Protein AF-A0AA37TMT5-F1 (afdb_monomer)

Secondary structure (DSSP, 8-state):
-------------HHHHHHHHHHHHHHHHHHHHHTTS-----SHHHHHHHHHHHHHHHHTPPPP--------------SSSSHHHHHHHHHHHHHHHHHHHHHTEEEE-TTEEEEEEETTEEEEEE-SEEEE--TTTEEEEEEE-SPEEEEPPPEEEE-TTS-EEEEEEEEEEEES-HHHHHHH-S-HHHHHHHHHHHHHHHHHHTS-HHHHHH-HHHHHHHHHHHHHHHHHHHTEEEEEEEEEEEE--HHHHHHHHHHHHHHHHHHHHHHHHHHHHHHHHHHHHHHHHHHHSTTHHHHHHHHHHHHHHHH-------PPPHHHHHHHHHHTT-------

Structure (mmCIF, N/CA/C/O backbone):
data_AF-A0AA37TMT5-F1
#
_entry.id   AF-A0AA37TMT5-F1
#
loop_
_atom_site.group_PDB
_atom_site.id
_atom_site.type_symbol
_atom_site.label_atom_id
_atom_site.label_alt_id
_atom_site.label_comp_id
_atom_site.label_asym_id
_atom_site.label_entity_id
_atom_site.label_seq_id
_atom_site.pdbx_PDB_ins_code
_atom_site.Cartn_x
_atom_site.Cartn_y
_atom_site.Cartn_z
_atom_site.occupancy
_atom_site.B_iso_or_equiv
_atom_site.auth_seq_id
_atom_site.auth_comp_id
_atom_site.auth_asym_id
_atom_site.auth_atom_id
_atom_site.pdbx_PDB_model_num
ATOM 1 N N . MET A 1 1 ? 83.961 -18.927 -9.320 1.00 37.81 1 MET A N 1
ATOM 2 C CA . MET A 1 1 ? 83.619 -18.413 -10.665 1.00 37.81 1 MET A CA 1
ATOM 3 C C . MET A 1 1 ? 82.105 -18.292 -10.776 1.00 37.81 1 MET A C 1
ATOM 5 O O . MET A 1 1 ? 81.424 -19.293 -10.941 1.00 37.81 1 MET A O 1
ATOM 9 N N . ARG A 1 2 ? 81.573 -17.081 -10.575 1.00 25.02 2 ARG A N 1
ATOM 10 C CA . ARG A 1 2 ? 80.148 -16.746 -10.734 1.00 25.02 2 ARG A CA 1
ATOM 11 C C . ARG A 1 2 ? 79.940 -16.373 -12.202 1.00 25.02 2 ARG A C 1
ATOM 13 O O . ARG A 1 2 ? 80.466 -15.350 -12.628 1.00 25.02 2 ARG A O 1
ATOM 20 N N . CYS A 1 3 ? 79.238 -17.204 -12.972 1.00 28.36 3 CYS A N 1
ATOM 21 C CA . CYS A 1 3 ? 78.870 -16.856 -14.342 1.00 28.36 3 CYS A CA 1
ATOM 22 C C . CYS A 1 3 ? 77.642 -15.945 -14.328 1.00 28.36 3 CYS A C 1
ATOM 24 O O . CYS A 1 3 ? 76.579 -16.295 -13.822 1.00 28.36 3 CYS A O 1
ATOM 26 N N . HIS A 1 4 ? 77.854 -14.750 -14.860 1.00 29.31 4 HIS A N 1
ATOM 27 C CA . HIS A 1 4 ? 76.885 -13.693 -15.070 1.00 29.31 4 HIS A CA 1
ATOM 28 C C . HIS A 1 4 ? 76.110 -14.016 -16.358 1.00 29.31 4 HIS A C 1
ATOM 30 O O . HIS A 1 4 ? 76.684 -13.970 -17.444 1.00 29.31 4 HIS A O 1
ATOM 36 N N . VAL A 1 5 ? 74.833 -14.391 -16.252 1.00 29.23 5 VAL A N 1
ATOM 37 C CA . VAL A 1 5 ? 73.967 -14.606 -17.422 1.00 29.23 5 VAL A CA 1
ATOM 38 C C . VAL A 1 5 ? 73.211 -13.307 -17.687 1.00 29.23 5 VAL A C 1
ATOM 40 O O . VAL A 1 5 ? 72.299 -12.946 -16.948 1.00 29.23 5 VAL A O 1
ATOM 43 N N . ARG A 1 6 ? 73.636 -12.583 -18.731 1.00 28.73 6 ARG A N 1
ATOM 44 C CA . ARG A 1 6 ? 72.881 -11.475 -19.329 1.00 28.73 6 ARG A CA 1
ATOM 45 C C . ARG A 1 6 ? 71.557 -12.021 -19.864 1.00 28.73 6 ARG A C 1
ATOM 47 O O . ARG A 1 6 ? 71.566 -12.912 -20.709 1.00 28.73 6 ARG A O 1
ATOM 54 N N . GLY A 1 7 ? 70.444 -11.469 -19.387 1.00 28.84 7 GLY A N 1
ATOM 55 C CA . GLY A 1 7 ? 69.137 -11.642 -20.012 1.00 28.84 7 GLY A CA 1
ATOM 56 C C . GLY A 1 7 ? 69.155 -11.008 -21.399 1.00 28.84 7 GLY A C 1
ATOM 57 O O . GLY A 1 7 ? 69.434 -9.819 -21.537 1.00 28.84 7 GLY A O 1
ATOM 58 N N . GLN A 1 8 ? 68.923 -11.824 -22.421 1.00 33.00 8 GLN A N 1
ATOM 59 C CA . GLN A 1 8 ? 68.771 -11.388 -23.800 1.00 33.00 8 GLN A CA 1
ATOM 60 C C . GLN A 1 8 ? 67.292 -11.060 -24.008 1.00 33.00 8 GLN A C 1
ATOM 62 O O . GLN A 1 8 ? 66.435 -11.941 -23.973 1.00 33.00 8 GLN A O 1
ATOM 67 N N . G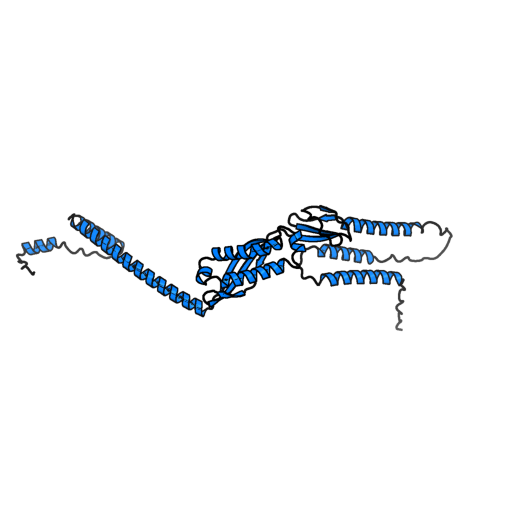LN A 1 9 ? 67.019 -9.767 -24.126 1.00 32.00 9 GLN A N 1
ATOM 68 C CA . GLN A 1 9 ? 65.721 -9.186 -24.431 1.00 32.00 9 GLN A CA 1
ATOM 69 C C . GLN A 1 9 ? 65.281 -9.697 -25.810 1.00 32.00 9 GLN A C 1
ATOM 71 O O . GLN A 1 9 ? 66.025 -9.576 -26.782 1.00 32.00 9 GLN A O 1
ATOM 76 N N . SER A 1 10 ? 64.133 -10.369 -25.875 1.00 37.50 10 SER A N 1
ATOM 77 C CA . SER A 1 10 ? 63.529 -10.809 -27.130 1.00 37.50 10 SER A CA 1
ATOM 78 C C . SER A 1 10 ? 62.858 -9.610 -27.790 1.00 37.50 10 SER A C 1
ATOM 80 O O . SER A 1 10 ? 61.836 -9.145 -27.288 1.00 37.50 10 SER A O 1
ATOM 82 N N . ASP A 1 11 ? 63.437 -9.130 -28.887 1.00 35.78 11 ASP A N 1
ATOM 83 C CA . ASP A 1 11 ? 62.808 -8.168 -29.791 1.00 35.78 11 ASP A CA 1
ATOM 84 C C . ASP A 1 11 ? 61.512 -8.782 -30.351 1.00 35.78 11 ASP A C 1
ATOM 86 O O . ASP A 1 11 ? 61.537 -9.669 -31.207 1.00 35.78 11 ASP A O 1
ATOM 90 N N . LEU A 1 12 ? 60.377 -8.350 -29.804 1.00 44.28 12 LEU A N 1
ATOM 91 C CA . LEU A 1 12 ? 59.044 -8.529 -30.371 1.00 44.28 12 LEU A CA 1
ATOM 92 C C . LEU A 1 12 ? 58.725 -7.294 -31.220 1.00 44.28 12 LEU A C 1
ATOM 94 O O . LEU A 1 12 ? 59.039 -6.171 -30.828 1.00 44.28 12 LEU A O 1
ATOM 98 N N . ASP A 1 13 ? 58.112 -7.501 -32.388 1.00 43.06 13 ASP A N 1
ATOM 99 C CA . ASP A 1 13 ? 57.749 -6.414 -33.298 1.00 43.06 13 ASP A CA 1
ATOM 100 C C . ASP A 1 13 ? 56.835 -5.388 -32.590 1.00 43.06 13 ASP A C 1
ATOM 102 O O . ASP A 1 13 ? 55.740 -5.753 -32.141 1.00 43.06 13 ASP A O 1
ATOM 106 N N . PRO A 1 14 ? 57.203 -4.090 -32.550 1.00 46.75 14 PRO A N 1
ATOM 107 C CA . PRO A 1 14 ? 56.455 -3.052 -31.827 1.00 46.75 14 PRO A CA 1
ATOM 108 C C . PRO A 1 14 ? 55.026 -2.832 -32.362 1.00 46.75 14 PRO A C 1
ATOM 110 O O . PRO A 1 14 ? 54.187 -2.224 -31.699 1.00 46.75 14 PRO A O 1
ATOM 113 N N . PHE A 1 15 ? 54.714 -3.357 -33.550 1.00 43.72 15 PHE A N 1
ATOM 114 C CA . PHE A 1 15 ? 53.380 -3.303 -34.151 1.00 43.72 15 PHE A CA 1
ATOM 115 C C . PHE A 1 15 ? 52.385 -4.280 -33.495 1.00 43.72 15 PHE A C 1
ATOM 117 O O . PHE A 1 15 ? 51.200 -3.967 -33.379 1.00 43.72 15 PHE A O 1
ATOM 124 N N . ILE A 1 16 ? 52.855 -5.446 -33.030 1.00 47.47 16 ILE A N 1
ATOM 125 C CA . ILE A 1 16 ? 51.998 -6.449 -32.378 1.00 47.47 16 ILE A CA 1
ATOM 126 C C . ILE A 1 16 ? 51.734 -6.063 -30.919 1.00 47.47 16 ILE A C 1
ATOM 128 O O . ILE A 1 16 ? 50.590 -6.157 -30.475 1.00 47.47 16 ILE A O 1
ATOM 132 N N . GLU A 1 17 ? 52.733 -5.534 -30.203 1.00 45.97 17 GLU A N 1
ATOM 133 C CA . GLU A 1 17 ? 52.511 -4.963 -28.864 1.00 45.97 17 GLU A CA 1
ATOM 134 C C . GLU A 1 17 ? 51.526 -3.783 -28.907 1.00 45.97 17 GLU A C 1
ATOM 136 O O . GLU A 1 17 ? 50.648 -3.687 -28.051 1.00 45.97 17 GLU A O 1
ATOM 141 N N . GLY A 1 18 ? 51.585 -2.944 -29.951 1.00 40.72 18 GLY A N 1
ATOM 142 C CA . GLY A 1 18 ? 50.644 -1.837 -30.147 1.00 40.72 18 GLY A CA 1
ATOM 143 C C . GLY A 1 18 ? 49.191 -2.277 -30.376 1.00 40.72 18 GLY A C 1
ATOM 144 O O . GLY A 1 18 ? 48.273 -1.680 -29.816 1.00 40.72 18 GLY A O 1
ATOM 145 N N . LEU A 1 19 ? 48.961 -3.340 -31.154 1.00 41.06 19 LEU A N 1
ATOM 146 C CA . LEU A 1 19 ? 47.616 -3.883 -31.403 1.00 41.06 19 LEU A CA 1
ATOM 147 C C . LEU A 1 19 ? 47.027 -4.584 -30.171 1.00 41.06 19 LEU A C 1
ATOM 149 O O . LEU A 1 19 ? 45.830 -4.450 -29.905 1.00 41.06 19 LEU A O 1
ATOM 153 N N . VAL A 1 20 ? 47.857 -5.286 -29.395 1.00 48.44 20 VAL A N 1
ATOM 154 C CA . VAL A 1 20 ? 47.429 -5.935 -28.147 1.00 48.44 20 VAL A CA 1
ATOM 155 C C . VAL A 1 20 ? 47.104 -4.885 -27.082 1.00 48.44 20 VAL A C 1
ATOM 157 O O . VAL A 1 20 ? 46.006 -4.927 -26.525 1.00 48.44 20 VAL A O 1
ATOM 160 N N . ALA A 1 21 ? 47.965 -3.879 -26.893 1.00 46.06 21 ALA A N 1
ATOM 161 C CA . ALA A 1 21 ? 47.732 -2.781 -25.952 1.00 46.06 21 ALA A CA 1
ATOM 162 C C . ALA A 1 21 ? 46.498 -1.936 -26.319 1.00 46.06 21 ALA A C 1
ATOM 164 O O . ALA A 1 21 ? 45.729 -1.549 -25.439 1.00 46.06 21 ALA A O 1
ATOM 165 N N . ALA A 1 22 ? 46.249 -1.699 -27.614 1.00 40.41 22 ALA A N 1
ATOM 166 C CA . ALA A 1 22 ? 45.042 -1.012 -28.074 1.00 40.41 22 ALA A CA 1
ATOM 167 C C . ALA A 1 22 ? 43.769 -1.836 -27.817 1.00 40.41 22 ALA A C 1
ATOM 169 O O . ALA A 1 22 ? 42.738 -1.273 -27.453 1.00 40.41 22 ALA A O 1
ATOM 170 N N . SER A 1 23 ? 43.831 -3.166 -27.961 1.00 40.97 23 SER A N 1
ATOM 171 C CA . SER A 1 23 ? 42.690 -4.047 -27.678 1.00 40.97 23 SER A CA 1
ATOM 172 C C . SER A 1 23 ? 42.381 -4.154 -26.180 1.00 40.97 23 SER A C 1
ATOM 174 O O . SER A 1 23 ? 41.210 -4.153 -25.799 1.00 40.97 23 SER A O 1
ATOM 176 N N . GLU A 1 24 ? 43.410 -4.167 -25.325 1.00 43.28 24 GLU A N 1
ATOM 177 C CA . GLU A 1 24 ? 43.251 -4.194 -23.869 1.00 43.28 24 GLU A CA 1
ATOM 178 C C . GLU A 1 24 ? 42.745 -2.850 -23.336 1.00 43.28 24 GLU A C 1
ATOM 180 O O . GLU A 1 24 ? 41.828 -2.835 -22.518 1.00 43.28 24 GLU A O 1
ATOM 185 N N . ALA A 1 25 ? 43.232 -1.722 -23.864 1.00 43.59 25 ALA A N 1
ATOM 186 C CA . ALA A 1 25 ? 42.731 -0.397 -23.501 1.00 43.59 25 ALA A CA 1
ATOM 187 C C . ALA A 1 25 ? 41.251 -0.204 -23.884 1.00 43.59 25 ALA A C 1
ATOM 189 O O . ALA A 1 25 ? 40.484 0.382 -23.122 1.00 43.59 25 ALA A O 1
ATOM 190 N N . HIS A 1 26 ? 40.822 -0.739 -25.032 1.00 37.25 26 HIS A N 1
ATOM 191 C CA . HIS A 1 26 ? 39.428 -0.648 -25.475 1.00 37.25 26 HIS A CA 1
ATOM 192 C C . HIS A 1 26 ? 38.503 -1.592 -24.688 1.00 37.25 26 HIS A C 1
ATOM 194 O O . HIS A 1 26 ? 37.359 -1.239 -24.414 1.00 37.25 26 HIS A O 1
ATOM 200 N N . ALA A 1 27 ? 39.002 -2.762 -24.273 1.00 42.66 27 ALA A N 1
ATOM 201 C CA . ALA A 1 27 ? 38.278 -3.682 -23.399 1.00 42.66 27 ALA A CA 1
ATOM 202 C C . ALA A 1 27 ? 38.139 -3.138 -21.966 1.00 42.66 27 ALA A C 1
ATOM 204 O O . ALA A 1 27 ? 37.068 -3.267 -21.375 1.00 42.66 27 ALA A O 1
ATOM 205 N N . GLN A 1 28 ? 39.179 -2.487 -21.435 1.00 41.53 28 GLN A N 1
ATOM 206 C CA . GLN A 1 28 ? 39.157 -1.866 -20.109 1.00 41.53 28 GLN A CA 1
ATOM 207 C C . GLN A 1 28 ? 38.248 -0.625 -20.082 1.00 41.53 28 GLN A C 1
ATOM 209 O O . GLN A 1 28 ? 37.449 -0.481 -19.165 1.00 41.53 28 GLN A O 1
ATOM 214 N N . ALA A 1 29 ? 38.277 0.209 -21.130 1.00 38.91 29 ALA A N 1
ATOM 215 C CA . ALA A 1 29 ? 37.384 1.365 -21.263 1.00 38.91 29 ALA A CA 1
ATOM 216 C C . ALA A 1 29 ? 35.905 0.966 -21.413 1.00 38.91 29 ALA A C 1
ATOM 218 O O . ALA A 1 29 ? 35.020 1.689 -20.965 1.00 38.91 29 ALA A O 1
ATOM 219 N N . TRP A 1 30 ? 35.627 -0.192 -22.019 1.00 36.34 30 TRP A N 1
ATOM 220 C CA . TRP A 1 30 ? 34.274 -0.742 -22.097 1.00 36.34 30 TRP A CA 1
ATOM 221 C C . TRP A 1 30 ? 33.811 -1.313 -20.745 1.00 36.34 30 TRP A C 1
ATOM 223 O O . TRP A 1 30 ? 32.655 -1.136 -20.378 1.00 36.34 30 TRP A O 1
ATOM 233 N N . PHE A 1 31 ? 34.725 -1.914 -19.972 1.00 35.72 31 PHE A N 1
ATOM 234 C CA . PHE A 1 31 ? 34.457 -2.409 -18.616 1.00 35.72 31 PHE A CA 1
ATOM 235 C C . PHE A 1 31 ? 34.224 -1.280 -17.599 1.00 35.72 31 PHE A C 1
ATOM 237 O O . PHE A 1 31 ? 33.309 -1.380 -16.787 1.00 35.72 31 PHE A O 1
ATOM 244 N N . ASP A 1 32 ? 35.002 -0.196 -17.656 1.00 36.16 32 ASP A N 1
ATOM 245 C CA . ASP A 1 32 ? 34.860 0.943 -16.735 1.00 36.16 32 ASP A CA 1
ATOM 246 C C . ASP A 1 32 ? 33.601 1.782 -17.018 1.00 36.16 32 ASP A C 1
ATOM 248 O O . ASP A 1 32 ? 33.040 2.385 -16.102 1.00 36.16 32 ASP A O 1
ATOM 252 N N . MET A 1 33 ? 33.103 1.792 -18.261 1.00 38.94 33 MET A N 1
ATOM 253 C CA . MET A 1 33 ? 31.888 2.534 -18.626 1.00 38.94 33 MET A CA 1
ATOM 254 C C . MET A 1 33 ? 30.594 1.844 -18.150 1.00 38.94 33 MET A C 1
ATOM 256 O O . MET A 1 33 ? 29.587 2.523 -17.953 1.00 38.94 33 MET A O 1
ATOM 260 N N . ASP A 1 34 ? 30.626 0.529 -17.896 1.00 35.44 34 ASP A N 1
ATOM 261 C CA . ASP A 1 34 ? 29.485 -0.250 -17.381 1.00 35.44 34 ASP A CA 1
ATOM 262 C C . ASP A 1 34 ? 29.378 -0.248 -15.837 1.00 35.44 34 ASP A C 1
ATOM 264 O O . ASP A 1 34 ? 28.308 -0.524 -15.296 1.00 35.44 34 ASP A O 1
ATOM 268 N N . VAL A 1 35 ? 30.433 0.132 -15.100 1.00 40.69 35 VAL A N 1
ATOM 269 C CA . VAL A 1 35 ? 30.423 0.206 -13.617 1.00 40.69 35 VAL A CA 1
ATOM 270 C C . VAL A 1 35 ? 29.667 1.442 -13.088 1.00 40.69 35 VAL A C 1
ATOM 272 O O . VAL A 1 35 ? 29.307 1.501 -11.915 1.00 40.69 35 VAL A O 1
ATOM 275 N N . ALA A 1 36 ? 29.337 2.411 -13.949 1.00 34.78 36 ALA A N 1
ATOM 276 C CA . ALA A 1 36 ? 28.583 3.615 -13.578 1.00 34.78 36 ALA A CA 1
ATOM 277 C C . ALA A 1 36 ? 27.048 3.431 -13.559 1.00 34.78 36 ALA A C 1
ATOM 279 O O . ALA A 1 36 ? 26.313 4.396 -13.330 1.00 34.78 36 ALA A O 1
ATOM 280 N N . HIS A 1 37 ? 26.532 2.224 -13.812 1.00 41.47 37 HIS A N 1
ATOM 281 C CA . HIS A 1 37 ? 25.103 1.920 -13.707 1.00 41.47 37 HIS A CA 1
ATOM 282 C C . HIS A 1 37 ? 24.869 0.756 -12.747 1.00 41.47 37 HIS A C 1
ATOM 284 O O . HIS A 1 37 ? 25.050 -0.411 -13.084 1.00 41.47 37 HIS A O 1
ATOM 290 N N . ASP A 1 38 ? 24.427 1.119 -11.547 1.00 38.25 38 ASP A N 1
ATOM 291 C CA . ASP A 1 38 ? 24.064 0.246 -10.436 1.00 38.25 38 ASP A CA 1
ATOM 292 C C . ASP A 1 38 ? 22.948 -0.739 -10.851 1.00 38.25 38 ASP A C 1
ATOM 294 O O . ASP A 1 38 ? 21.752 -0.440 -10.793 1.00 38.25 38 ASP A O 1
ATOM 298 N N . LYS A 1 39 ? 23.333 -1.913 -11.372 1.00 35.50 39 LYS A N 1
ATOM 299 C CA . LYS A 1 39 ? 22.419 -3.021 -11.682 1.00 35.50 39 LYS A CA 1
ATOM 300 C C . LYS A 1 39 ? 22.765 -4.250 -10.840 1.00 35.50 39 LYS A C 1
ATOM 302 O O . LYS A 1 39 ? 23.920 -4.672 -10.827 1.00 35.50 39 LYS A O 1
ATOM 307 N N . PRO A 1 40 ? 21.772 -4.894 -10.199 1.00 35.97 40 PRO A N 1
ATOM 308 C CA . PRO A 1 40 ? 22.000 -6.121 -9.456 1.00 35.97 40 PRO A CA 1
ATOM 309 C C . PRO A 1 40 ? 22.230 -7.309 -10.406 1.00 35.97 40 PRO A C 1
ATOM 311 O O . PRO A 1 40 ? 21.595 -7.444 -11.453 1.00 35.97 40 PRO A O 1
ATOM 314 N N . PHE A 1 41 ? 23.166 -8.165 -10.000 1.00 37.03 41 PHE A N 1
ATOM 315 C CA . PHE A 1 41 ? 23.713 -9.331 -10.696 1.00 37.03 41 PHE A CA 1
ATOM 316 C C . PHE A 1 41 ? 22.683 -10.342 -11.237 1.00 37.03 41 PHE A C 1
ATOM 318 O O . PHE A 1 41 ? 21.743 -10.728 -10.544 1.00 37.03 41 PHE A O 1
ATOM 325 N N . GLY A 1 42 ? 22.963 -10.906 -12.423 1.00 35.16 42 GLY A N 1
ATOM 326 C CA . GLY A 1 42 ? 22.235 -12.069 -12.944 1.00 35.16 42 GLY A CA 1
ATOM 327 C C . GLY A 1 42 ? 22.779 -12.677 -14.248 1.00 35.16 42 GLY A C 1
ATOM 328 O O . GLY A 1 42 ? 22.326 -12.339 -15.333 1.00 35.16 42 GLY A O 1
ATOM 329 N N . LYS A 1 43 ? 23.679 -13.664 -14.125 1.00 39.66 43 LYS A N 1
ATOM 330 C CA . LYS A 1 43 ? 24.024 -14.740 -15.093 1.00 39.66 43 LYS A CA 1
ATOM 331 C C . LYS A 1 43 ? 24.626 -14.423 -16.478 1.00 39.66 43 LYS A C 1
ATOM 333 O O . LYS A 1 43 ? 25.248 -15.333 -17.023 1.00 39.66 43 LYS A O 1
ATOM 338 N N . THR A 1 44 ? 24.532 -13.223 -17.048 1.00 43.41 44 THR A N 1
ATOM 339 C CA . THR A 1 44 ? 25.084 -12.957 -18.402 1.00 43.41 44 THR A CA 1
ATOM 340 C C . THR A 1 44 ? 26.600 -12.724 -18.452 1.00 43.41 44 THR A C 1
ATOM 342 O O . THR A 1 44 ? 27.203 -12.915 -19.506 1.00 43.41 44 THR A O 1
ATOM 345 N N . ASP A 1 45 ? 27.246 -12.426 -17.321 1.00 48.88 45 ASP A N 1
ATOM 346 C CA . ASP A 1 45 ? 28.692 -12.141 -17.280 1.00 48.88 45 ASP A CA 1
ATOM 347 C C . ASP A 1 45 ? 29.584 -13.385 -17.290 1.00 48.88 45 ASP A C 1
ATOM 349 O O . ASP A 1 45 ? 30.749 -13.311 -17.688 1.00 48.88 45 ASP A O 1
ATOM 353 N N . ASN A 1 46 ? 29.060 -14.549 -16.895 1.00 48.56 46 ASN A N 1
ATOM 354 C CA . ASN A 1 46 ? 29.862 -15.774 -16.887 1.00 48.56 46 ASN A CA 1
ATOM 355 C C . ASN A 1 46 ? 30.192 -16.242 -18.306 1.00 48.56 46 ASN A C 1
ATOM 357 O O . ASN A 1 46 ? 31.318 -16.659 -18.545 1.00 48.56 46 ASN A O 1
ATOM 361 N N . ALA A 1 47 ? 29.272 -16.078 -19.262 1.00 45.34 47 ALA A N 1
ATOM 362 C CA . ALA A 1 47 ? 29.530 -16.423 -20.658 1.00 45.34 47 ALA A CA 1
ATOM 363 C C . ALA A 1 47 ? 30.603 -15.512 -21.283 1.00 45.34 47 ALA A C 1
ATOM 365 O O . ALA A 1 47 ? 31.467 -15.993 -22.012 1.00 45.34 47 ALA A O 1
ATOM 366 N N . ALA A 1 48 ? 30.597 -14.214 -20.953 1.00 46.69 48 ALA A N 1
ATOM 367 C CA . ALA A 1 48 ? 31.605 -13.260 -21.418 1.00 46.69 48 ALA A CA 1
ATOM 368 C C . ALA A 1 48 ? 32.985 -13.517 -20.781 1.00 46.69 48 ALA A C 1
ATOM 370 O O . ALA A 1 48 ? 34.006 -13.481 -21.472 1.00 46.69 48 ALA A O 1
ATOM 371 N N . ARG A 1 49 ? 33.024 -13.847 -19.482 1.00 48.09 49 ARG A N 1
ATOM 372 C CA . ARG A 1 49 ? 34.258 -14.228 -18.772 1.00 48.09 49 ARG A CA 1
ATOM 373 C C . ARG A 1 49 ? 34.823 -15.562 -19.261 1.00 48.09 49 ARG A C 1
ATOM 375 O O . ARG A 1 49 ? 36.034 -15.658 -19.460 1.00 48.09 49 ARG A O 1
ATOM 382 N N . GLU A 1 50 ? 33.987 -16.567 -19.516 1.00 51.69 50 GLU A N 1
ATOM 383 C CA . GLU A 1 50 ? 34.421 -17.845 -20.100 1.00 51.69 50 GLU A CA 1
ATOM 384 C C . GLU A 1 50 ? 35.002 -17.643 -21.504 1.00 51.69 50 GLU A C 1
ATOM 386 O O . GLU A 1 50 ? 36.091 -18.145 -21.788 1.00 51.69 50 GLU A O 1
ATOM 391 N N . TRP A 1 51 ? 34.363 -16.819 -22.342 1.00 41.84 51 TRP A N 1
ATOM 392 C CA . TRP A 1 51 ? 34.875 -16.474 -23.672 1.00 41.84 51 TRP A CA 1
ATOM 393 C C . TRP A 1 51 ? 36.231 -15.754 -23.627 1.00 41.84 51 TRP A C 1
ATOM 395 O O . TRP A 1 51 ? 37.156 -16.129 -24.348 1.00 41.84 51 TRP A O 1
ATOM 405 N N . LEU A 1 52 ? 36.397 -14.773 -22.733 1.00 54.28 52 LEU A N 1
ATOM 406 C CA . LEU A 1 52 ? 37.673 -14.071 -22.528 1.00 54.28 52 LEU A CA 1
ATOM 407 C C . LEU A 1 52 ? 38.783 -15.008 -22.025 1.00 54.28 52 LEU A C 1
ATOM 409 O O . LEU A 1 52 ? 39.944 -14.868 -22.416 1.00 54.28 52 LEU A O 1
ATOM 413 N N . THR A 1 53 ? 38.433 -15.997 -21.202 1.00 60.19 53 THR A N 1
ATOM 414 C CA . THR A 1 53 ? 39.386 -16.991 -20.683 1.00 60.19 53 THR A CA 1
ATOM 415 C C . THR A 1 53 ? 39.818 -17.979 -21.774 1.00 60.19 53 THR A C 1
ATOM 417 O O . THR A 1 53 ? 40.993 -18.347 -21.849 1.00 60.19 53 THR A O 1
ATOM 420 N N . VAL A 1 54 ? 38.899 -18.362 -22.669 1.00 57.12 54 VAL A N 1
ATOM 421 C CA . VAL A 1 54 ? 39.193 -19.187 -23.853 1.00 57.12 54 VAL A CA 1
ATOM 422 C C . VAL A 1 54 ? 40.077 -18.424 -24.846 1.00 57.12 54 VAL A C 1
ATOM 424 O O . VAL A 1 54 ? 41.080 -18.975 -25.304 1.00 57.12 54 VAL A O 1
ATOM 427 N N . CYS A 1 55 ? 39.800 -17.142 -25.107 1.00 45.84 55 CYS A N 1
ATOM 428 C CA . CYS A 1 55 ? 40.646 -16.301 -25.962 1.00 45.84 55 CYS A CA 1
ATOM 429 C C . CYS A 1 55 ? 42.062 -16.111 -25.394 1.00 45.84 55 CYS A C 1
ATOM 431 O O . CYS A 1 55 ? 43.033 -16.242 -26.139 1.00 45.84 55 CYS A O 1
ATOM 433 N N . LYS A 1 56 ? 42.211 -15.891 -24.078 1.00 51.75 56 LYS A N 1
ATOM 434 C CA . LYS A 1 56 ? 43.535 -15.800 -23.433 1.00 51.75 56 LYS A CA 1
ATOM 435 C C . LYS A 1 56 ? 44.317 -17.117 -23.495 1.00 51.75 56 LYS A C 1
ATOM 437 O O . LYS A 1 56 ? 45.529 -17.087 -23.681 1.00 51.75 56 LYS A O 1
ATOM 442 N N . ARG A 1 57 ? 43.649 -18.274 -23.399 1.00 46.00 57 ARG A N 1
ATOM 443 C CA . ARG A 1 57 ? 44.301 -19.590 -23.565 1.00 46.00 57 ARG A CA 1
ATOM 444 C C . ARG A 1 57 ? 44.726 -19.876 -25.005 1.00 46.00 57 ARG A C 1
ATOM 446 O O . ARG A 1 57 ? 45.769 -20.490 -25.197 1.00 46.00 57 ARG A O 1
ATOM 453 N N . LEU A 1 58 ? 43.959 -19.424 -25.995 1.00 45.41 58 LEU A N 1
ATOM 454 C CA . LEU A 1 58 ? 44.300 -19.582 -27.413 1.00 45.41 58 LEU A CA 1
ATOM 455 C C . LEU A 1 58 ? 45.452 -18.664 -27.853 1.00 45.41 58 LEU A C 1
ATOM 457 O O . LEU A 1 58 ? 46.266 -19.077 -28.673 1.00 45.41 58 LEU A O 1
ATOM 461 N N . LEU A 1 59 ? 45.571 -17.467 -27.271 1.00 48.41 59 LEU A N 1
ATOM 462 C CA . LEU A 1 59 ? 46.682 -16.539 -27.532 1.00 48.41 59 LEU A CA 1
ATOM 463 C C . LEU A 1 59 ? 47.984 -16.899 -26.789 1.00 48.41 59 LEU A C 1
ATOM 465 O O . LEU A 1 59 ? 49.050 -16.433 -27.178 1.00 48.41 59 LEU A O 1
ATOM 469 N N . ALA A 1 60 ? 47.924 -17.747 -25.757 1.00 43.22 60 ALA A N 1
ATOM 470 C CA . ALA A 1 60 ? 49.079 -18.150 -24.946 1.00 43.22 60 ALA A CA 1
ATOM 471 C C . ALA A 1 60 ? 49.726 -19.487 -25.372 1.00 43.22 60 ALA A C 1
ATOM 473 O O . ALA A 1 60 ? 50.533 -20.046 -24.624 1.00 43.22 60 ALA A O 1
ATOM 474 N N . ALA A 1 61 ? 49.383 -20.035 -26.543 1.00 40.59 61 ALA A N 1
ATOM 475 C CA . ALA A 1 61 ? 49.991 -21.276 -27.022 1.00 40.59 61 ALA A CA 1
ATOM 476 C C . ALA A 1 61 ? 51.486 -21.058 -27.370 1.00 40.59 61 ALA A C 1
ATOM 478 O O . ALA A 1 61 ? 51.799 -20.205 -28.202 1.00 40.59 61 ALA A O 1
ATOM 479 N N . PRO A 1 62 ? 52.432 -21.808 -26.768 1.00 42.84 62 PRO A N 1
ATOM 480 C CA . PRO A 1 62 ? 53.853 -21.641 -27.051 1.00 42.84 62 PRO A CA 1
ATOM 481 C C . PRO A 1 62 ? 54.197 -22.149 -28.457 1.00 42.84 62 PRO A C 1
ATOM 483 O O . PRO A 1 62 ? 53.918 -23.295 -28.811 1.00 42.84 62 PRO A O 1
ATOM 486 N N . VAL A 1 63 ? 54.846 -21.292 -29.248 1.00 48.75 63 VAL A N 1
ATOM 487 C CA . VAL A 1 63 ? 55.371 -21.609 -30.585 1.00 48.75 63 VAL A CA 1
ATOM 488 C C . VAL A 1 63 ? 56.405 -22.747 -30.480 1.00 48.75 63 VAL A C 1
ATOM 490 O O . VAL A 1 63 ? 57.307 -22.668 -29.638 1.00 48.75 63 VAL A O 1
ATOM 493 N N . PRO A 1 64 ? 56.328 -23.812 -31.304 1.00 39.06 64 PRO A N 1
ATOM 494 C CA . PRO A 1 64 ? 57.271 -24.921 -31.223 1.00 39.06 64 PRO A CA 1
ATOM 495 C C . PRO A 1 64 ? 58.690 -24.482 -31.613 1.00 39.06 64 PRO A C 1
ATOM 497 O O . PRO A 1 64 ? 58.929 -23.862 -32.650 1.00 39.06 64 PRO A O 1
ATOM 500 N N . ARG A 1 65 ? 59.652 -24.827 -30.753 1.00 40.56 65 ARG A N 1
ATOM 501 C CA . ARG A 1 65 ? 61.079 -24.507 -30.872 1.00 40.56 65 ARG A CA 1
ATOM 502 C C . ARG A 1 65 ? 61.731 -25.411 -31.931 1.00 40.56 65 ARG A C 1
ATOM 504 O O . ARG A 1 65 ? 61.973 -26.587 -31.679 1.00 40.56 65 ARG A O 1
ATOM 511 N N . VAL A 1 66 ? 62.024 -24.862 -33.110 1.00 42.09 66 VAL A N 1
ATOM 512 C CA . VAL A 1 66 ? 62.717 -25.560 -34.211 1.00 42.09 66 VAL A CA 1
ATOM 513 C C . VAL A 1 66 ? 64.208 -25.729 -33.873 1.00 42.09 66 VAL A C 1
ATOM 515 O O . VAL A 1 66 ? 64.949 -24.748 -33.812 1.00 42.09 66 VAL A O 1
ATOM 518 N N . GLN A 1 67 ? 64.665 -26.968 -33.651 1.00 40.19 67 GLN A N 1
ATOM 519 C CA . GLN A 1 67 ? 66.091 -27.314 -33.552 1.00 40.19 67 GLN A CA 1
ATOM 520 C C . GLN A 1 67 ? 66.719 -27.359 -34.954 1.00 40.19 67 GLN A C 1
ATOM 522 O O . GLN A 1 67 ? 66.270 -28.110 -35.816 1.00 40.19 67 GLN A O 1
ATOM 527 N N . ARG A 1 68 ? 67.771 -26.562 -35.188 1.00 38.19 68 ARG A N 1
ATOM 528 C CA . ARG A 1 68 ? 68.582 -26.605 -36.416 1.00 38.19 68 ARG A CA 1
ATOM 529 C C . ARG A 1 68 ? 69.724 -27.613 -36.253 1.00 38.19 68 ARG A C 1
ATOM 531 O O . ARG A 1 68 ? 70.639 -27.364 -35.474 1.00 38.19 68 ARG A O 1
ATOM 538 N N . GLY A 1 69 ? 69.693 -28.703 -37.015 1.00 35.75 69 GLY A N 1
ATOM 539 C CA . GLY A 1 69 ? 70.893 -29.466 -37.383 1.00 35.75 69 GLY A CA 1
ATOM 540 C C . GLY A 1 69 ? 71.456 -28.950 -38.716 1.00 35.75 69 GLY A C 1
ATOM 541 O O . GLY A 1 69 ? 70.682 -28.416 -39.517 1.00 35.75 69 GLY A O 1
ATOM 542 N N . PRO A 1 70 ? 72.773 -29.042 -38.974 1.00 55.34 70 PRO A N 1
ATOM 543 C CA . PRO A 1 70 ? 73.350 -28.538 -40.206 1.00 55.34 70 PRO A CA 1
ATOM 544 C C . PRO A 1 70 ? 73.387 -29.614 -41.300 1.00 55.34 70 PRO A C 1
ATOM 546 O O . PRO A 1 70 ? 73.503 -30.805 -41.028 1.00 55.34 70 PRO A O 1
ATOM 549 N N . MET A 1 71 ? 73.462 -29.110 -42.530 1.00 38.44 71 MET A N 1
ATOM 550 C CA . MET A 1 71 ? 74.166 -29.690 -43.675 1.00 38.44 71 MET A CA 1
ATOM 551 C C . MET A 1 71 ? 73.345 -30.401 -44.771 1.00 38.44 71 MET A C 1
ATOM 553 O O . MET A 1 71 ? 72.879 -31.524 -44.632 1.00 38.44 71 MET A O 1
ATOM 557 N N . LEU A 1 72 ? 73.395 -29.716 -45.921 1.00 39.50 72 LEU A N 1
ATOM 558 C CA . LEU A 1 72 ? 73.461 -30.176 -47.312 1.00 39.50 72 LEU A CA 1
ATOM 559 C C . LEU A 1 72 ? 72.181 -30.463 -48.118 1.00 39.50 72 LEU A C 1
ATOM 561 O O . LEU A 1 72 ? 71.312 -31.244 -47.763 1.00 39.50 72 LEU A O 1
ATOM 565 N N . LEU A 1 73 ? 72.262 -29.881 -49.322 1.00 40.44 73 LEU A N 1
ATOM 566 C CA . LEU A 1 73 ? 71.618 -30.214 -50.590 1.00 40.44 73 LEU A CA 1
ATOM 567 C C . LEU A 1 73 ? 70.214 -29.649 -50.868 1.00 40.44 73 LEU A C 1
ATOM 569 O O . LEU A 1 73 ? 69.180 -30.258 -50.631 1.00 40.44 73 LEU A O 1
ATOM 573 N N . SER A 1 74 ? 70.252 -28.456 -51.471 1.00 58.12 74 SER A N 1
ATOM 574 C CA . SER A 1 74 ? 69.512 -28.067 -52.681 1.00 58.12 74 SER A CA 1
ATOM 575 C C . SER A 1 74 ? 68.119 -28.666 -52.892 1.00 58.12 74 SER A C 1
ATOM 577 O O . SER A 1 74 ? 68.008 -29.726 -53.495 1.00 58.12 74 SER A O 1
ATOM 579 N N . LEU A 1 75 ? 67.074 -27.898 -52.579 1.00 51.00 75 LEU A N 1
ATOM 580 C CA . LEU A 1 75 ? 65.808 -27.880 -53.322 1.00 51.00 75 LEU A CA 1
ATOM 581 C C . LEU A 1 75 ? 65.176 -26.471 -53.191 1.00 51.00 75 LEU A C 1
ATOM 583 O O . LEU A 1 75 ? 65.437 -25.769 -52.213 1.00 51.00 75 LEU A O 1
ATOM 587 N N . PRO A 1 76 ? 64.435 -25.997 -54.207 1.00 52.19 76 PRO A N 1
ATOM 588 C CA . PRO A 1 76 ? 64.208 -24.574 -54.459 1.00 52.19 76 PRO A CA 1
ATOM 589 C C . PRO A 1 76 ? 63.218 -23.923 -53.471 1.00 52.19 76 PRO A C 1
ATOM 591 O O . PRO A 1 76 ? 62.178 -24.514 -53.183 1.00 52.19 76 PRO A O 1
ATOM 594 N N . PRO A 1 77 ? 63.450 -22.673 -53.016 1.00 52.78 77 PRO A N 1
ATOM 595 C CA . PRO A 1 77 ? 62.521 -21.947 -52.165 1.00 52.78 77 PRO A CA 1
ATOM 596 C C . PRO A 1 77 ? 61.658 -21.044 -53.042 1.00 52.78 77 PRO A C 1
ATOM 598 O O . PRO A 1 77 ? 61.896 -19.848 -53.163 1.00 52.78 77 PRO A O 1
ATOM 601 N N . HIS A 1 78 ? 60.664 -21.597 -53.717 1.00 55.47 78 HIS A N 1
ATOM 602 C CA . HIS A 1 78 ? 59.600 -20.750 -54.231 1.00 55.47 78 HIS A CA 1
ATOM 603 C C . HIS A 1 78 ? 58.303 -21.536 -54.268 1.00 55.47 78 HIS A C 1
ATOM 605 O O . HIS A 1 78 ? 58.282 -22.703 -54.646 1.00 55.47 78 HIS A O 1
ATOM 611 N N . ARG A 1 79 ? 57.215 -20.836 -53.932 1.00 48.19 79 ARG A N 1
ATOM 612 C CA . ARG A 1 79 ? 55.829 -21.189 -54.275 1.00 48.19 79 ARG A CA 1
ATOM 613 C C . ARG A 1 79 ? 54.963 -21.961 -53.271 1.00 48.19 79 ARG A C 1
ATOM 615 O O . ARG A 1 79 ? 53.946 -22.496 -53.687 1.00 48.19 79 ARG A O 1
ATOM 622 N N . LEU A 1 80 ? 55.258 -21.939 -51.967 1.00 48.09 80 LEU A N 1
ATOM 623 C CA . LEU A 1 80 ? 54.306 -22.445 -50.949 1.00 48.09 80 LEU A CA 1
ATOM 624 C C . LEU A 1 80 ? 54.027 -21.495 -49.766 1.00 48.09 80 LEU A C 1
ATOM 626 O O . LEU A 1 80 ? 53.172 -21.791 -48.941 1.00 48.09 80 LEU A O 1
ATOM 630 N N . TRP A 1 81 ? 54.671 -20.325 -49.706 1.00 48.75 81 TRP A N 1
ATOM 631 C CA . TRP A 1 81 ? 54.463 -19.316 -48.647 1.00 48.75 81 TRP A CA 1
ATOM 632 C C . TRP A 1 81 ? 53.533 -18.153 -49.044 1.00 48.75 81 TRP A C 1
ATOM 634 O O . TRP A 1 81 ? 53.379 -17.209 -48.281 1.00 48.75 81 TRP A O 1
ATOM 644 N N . GLY A 1 82 ? 52.913 -18.195 -50.228 1.00 51.84 82 GLY A N 1
ATOM 645 C CA . GLY A 1 82 ? 51.974 -17.150 -50.668 1.00 51.84 82 GLY A CA 1
ATOM 646 C C . GLY A 1 82 ? 50.561 -17.336 -50.111 1.00 51.84 82 GLY A C 1
ATOM 647 O O . GLY A 1 82 ? 49.951 -16.389 -49.638 1.00 51.84 82 GLY A O 1
ATOM 648 N N . HIS A 1 83 ? 50.066 -18.576 -50.082 1.00 56.59 83 HIS A N 1
ATOM 649 C CA . HIS A 1 83 ? 48.663 -18.841 -49.747 1.00 56.59 83 HIS A CA 1
ATOM 650 C C . HIS A 1 83 ? 48.352 -18.805 -48.244 1.00 56.59 83 HIS A C 1
ATOM 652 O O . HIS A 1 83 ? 47.203 -18.606 -47.868 1.00 56.59 83 HIS A O 1
ATOM 658 N N . GLY A 1 84 ? 49.346 -18.978 -47.364 1.00 58.91 84 GLY A N 1
ATOM 659 C CA . GLY A 1 84 ? 49.119 -18.968 -45.910 1.00 58.91 84 GLY A CA 1
ATOM 660 C C . GLY A 1 84 ? 48.606 -17.621 -45.386 1.00 58.91 84 GLY A C 1
ATOM 661 O O . GLY A 1 84 ? 47.766 -17.588 -44.490 1.00 58.91 84 GLY A O 1
ATOM 662 N N . MET A 1 85 ? 49.067 -16.519 -45.986 1.00 64.75 85 MET A N 1
ATOM 663 C CA . MET A 1 85 ? 48.643 -15.166 -45.623 1.00 64.75 85 MET A CA 1
ATOM 664 C C . MET A 1 85 ? 47.245 -14.845 -46.172 1.00 64.75 85 MET A C 1
ATOM 666 O O . MET A 1 85 ? 46.440 -14.238 -45.468 1.00 64.75 85 MET A O 1
ATOM 670 N N . ASP A 1 86 ? 46.908 -15.359 -47.359 1.00 73.44 86 ASP A N 1
ATOM 671 C CA . ASP A 1 86 ? 45.565 -15.245 -47.938 1.00 73.44 86 ASP A CA 1
ATOM 672 C C . ASP A 1 86 ? 44.522 -15.984 -47.082 1.00 73.44 86 ASP A C 1
ATOM 674 O O . ASP A 1 86 ? 43.473 -15.423 -46.761 1.00 73.44 86 ASP A O 1
ATOM 678 N N . TYR A 1 87 ? 44.819 -17.208 -46.623 1.00 82.12 87 TYR A N 1
ATOM 679 C CA . TYR A 1 87 ? 43.918 -17.952 -45.731 1.00 82.12 87 TYR A CA 1
ATOM 680 C C . TYR A 1 87 ? 43.747 -17.276 -44.366 1.00 82.12 87 TYR A C 1
ATOM 682 O O . TYR A 1 87 ? 42.651 -17.314 -43.811 1.00 82.12 87 TYR A O 1
ATOM 690 N N . ALA A 1 88 ? 44.789 -16.627 -43.835 1.00 82.12 88 ALA A N 1
ATOM 691 C CA . ALA A 1 88 ? 44.703 -15.883 -42.580 1.00 82.12 88 ALA A CA 1
ATOM 692 C C . ALA A 1 88 ? 43.800 -14.641 -42.701 1.00 82.12 88 ALA A C 1
ATOM 694 O O . ALA A 1 88 ? 42.976 -14.391 -41.821 1.00 82.12 88 ALA A O 1
ATOM 695 N N . ILE A 1 89 ? 43.896 -13.898 -43.809 1.00 85.75 89 ILE A N 1
ATOM 696 C CA . ILE A 1 89 ? 43.038 -12.734 -44.083 1.00 85.75 89 ILE A CA 1
ATOM 697 C C . ILE A 1 89 ? 41.587 -13.176 -44.300 1.00 85.75 89 ILE A C 1
ATOM 699 O O . ILE A 1 89 ? 40.667 -12.592 -43.725 1.00 85.75 89 ILE A O 1
ATOM 703 N N . VAL A 1 90 ? 41.370 -14.244 -45.072 1.00 87.75 90 VAL A N 1
ATOM 704 C CA . VAL A 1 90 ? 40.030 -14.804 -45.294 1.00 87.75 90 VAL A CA 1
ATOM 705 C C . VAL A 1 90 ? 39.425 -15.314 -43.984 1.00 87.75 90 VAL A C 1
ATOM 707 O O . VAL A 1 90 ? 38.256 -15.045 -43.715 1.00 87.75 90 VAL A O 1
ATOM 710 N N . ALA A 1 91 ? 40.209 -15.978 -43.130 1.00 87.69 91 ALA A N 1
ATOM 711 C CA . ALA A 1 91 ? 39.756 -16.427 -41.815 1.00 87.69 91 ALA A CA 1
ATOM 712 C C . ALA A 1 91 ? 39.411 -15.254 -40.882 1.00 87.69 91 ALA A C 1
ATOM 714 O O . ALA A 1 91 ? 38.398 -15.312 -40.186 1.00 87.69 91 ALA A O 1
ATOM 715 N N . ALA A 1 92 ? 40.193 -14.170 -40.898 1.00 88.31 92 ALA A N 1
ATOM 716 C CA . ALA A 1 92 ? 39.910 -12.972 -40.111 1.00 88.31 92 ALA A CA 1
ATOM 717 C C . ALA A 1 92 ? 38.620 -12.271 -40.571 1.00 88.31 92 ALA A C 1
ATOM 719 O O . ALA A 1 92 ? 37.771 -11.936 -39.746 1.00 88.31 92 ALA A O 1
ATOM 720 N N . ILE A 1 93 ? 38.420 -12.108 -41.883 1.00 89.50 93 ILE A N 1
ATOM 721 C CA . ILE A 1 93 ? 37.187 -11.533 -42.443 1.00 89.50 93 ILE A CA 1
ATOM 722 C C . ILE A 1 93 ? 35.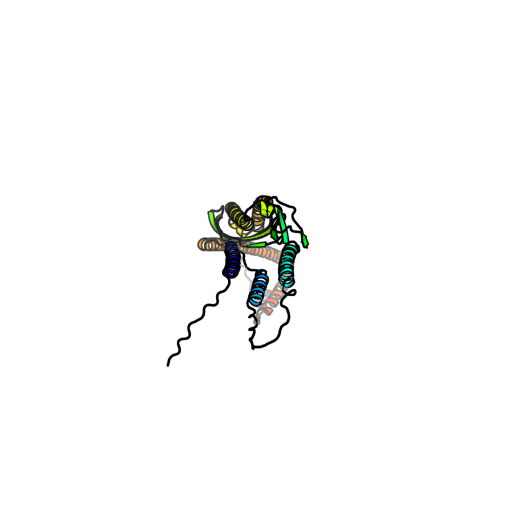987 -12.430 -42.125 1.00 89.50 93 ILE A C 1
ATOM 724 O O . ILE A 1 93 ? 34.952 -11.934 -41.684 1.00 89.50 93 ILE A O 1
ATOM 728 N N . ALA A 1 94 ? 36.126 -13.749 -42.284 1.00 88.56 94 ALA A N 1
ATOM 729 C CA . ALA A 1 94 ? 35.075 -14.701 -41.944 1.00 88.56 94 ALA A CA 1
ATOM 730 C C . ALA A 1 94 ? 34.713 -14.643 -40.452 1.00 88.56 94 ALA A C 1
ATOM 732 O O . ALA A 1 94 ? 33.530 -14.649 -40.117 1.00 88.56 94 ALA A O 1
ATOM 733 N N . ALA A 1 95 ? 35.698 -14.513 -39.559 1.00 87.81 95 ALA A N 1
ATOM 734 C CA . ALA A 1 95 ? 35.465 -14.351 -38.126 1.00 87.81 95 ALA A CA 1
ATOM 735 C C . ALA A 1 95 ? 34.738 -13.034 -37.797 1.00 87.81 95 ALA A C 1
ATOM 737 O O . ALA A 1 95 ? 33.821 -13.032 -36.976 1.00 87.81 95 ALA A O 1
ATOM 738 N N . VAL A 1 96 ? 35.082 -11.929 -38.466 1.00 88.12 96 VAL A N 1
ATOM 739 C CA . VAL A 1 96 ? 34.405 -10.630 -38.297 1.00 88.12 96 VAL A CA 1
ATOM 740 C C . VAL A 1 96 ? 32.963 -10.680 -38.807 1.00 88.12 96 VAL A C 1
ATOM 742 O O . VAL A 1 96 ? 32.049 -10.237 -38.110 1.00 88.12 96 VAL A O 1
ATOM 745 N N . VAL A 1 97 ? 32.736 -11.254 -39.992 1.00 86.88 97 VAL A N 1
ATOM 746 C CA . VAL A 1 97 ? 31.393 -11.415 -40.571 1.00 86.88 97 VAL A CA 1
ATOM 747 C C . VAL A 1 97 ? 30.537 -12.334 -39.700 1.00 86.88 97 VAL A C 1
ATOM 749 O O . VAL A 1 97 ? 29.390 -12.000 -39.409 1.00 86.88 97 VAL A O 1
ATOM 752 N N . MET A 1 98 ? 31.103 -13.442 -39.213 1.00 86.06 98 MET A N 1
ATOM 753 C CA . MET A 1 98 ? 30.433 -14.345 -38.274 1.00 86.06 98 MET A CA 1
ATOM 754 C C . MET A 1 98 ? 30.091 -13.631 -36.959 1.00 86.06 98 MET A C 1
ATOM 756 O O . MET A 1 98 ? 28.974 -13.751 -36.460 1.00 86.06 98 MET A O 1
ATOM 760 N N . GLY A 1 99 ? 31.014 -12.828 -36.422 1.00 83.88 99 GLY A N 1
ATOM 761 C CA . GLY A 1 99 ? 30.781 -12.025 -35.223 1.00 83.88 99 GLY A CA 1
ATOM 762 C C . GLY A 1 99 ? 29.657 -10.998 -35.395 1.00 83.88 99 GLY A C 1
ATOM 763 O O . GLY A 1 99 ? 28.837 -10.830 -34.492 1.00 83.88 99 GLY A O 1
ATOM 764 N N . LEU A 1 100 ? 29.564 -10.345 -36.559 1.00 82.94 100 LEU A N 1
ATOM 765 C CA . LEU A 1 100 ? 28.449 -9.447 -36.883 1.00 82.94 100 LEU A CA 1
ATOM 766 C C . LEU A 1 100 ? 27.122 -10.202 -37.026 1.00 82.94 100 LEU A C 1
ATOM 768 O O . LEU A 1 100 ? 26.106 -9.724 -36.527 1.00 82.94 100 LEU A O 1
ATOM 772 N N . ALA A 1 101 ? 27.134 -11.372 -37.669 1.00 81.06 101 ALA A N 1
ATOM 773 C CA . ALA A 1 101 ? 25.945 -12.193 -37.889 1.00 81.06 101 ALA A CA 1
ATOM 774 C C . ALA A 1 101 ? 25.369 -12.770 -36.587 1.00 81.06 101 ALA A C 1
ATOM 776 O O . ALA A 1 101 ? 24.161 -12.930 -36.461 1.00 81.06 101 ALA A O 1
ATOM 777 N N . LEU A 1 102 ? 26.204 -13.051 -35.586 1.00 78.81 102 LEU A N 1
ATOM 778 C CA . LEU A 1 102 ? 25.714 -13.470 -34.271 1.00 78.81 102 LEU A CA 1
ATOM 779 C C . LEU A 1 102 ? 25.104 -12.300 -33.483 1.00 78.81 102 LEU A C 1
ATOM 781 O O . LEU A 1 102 ? 24.167 -12.503 -32.716 1.00 78.81 102 LEU A O 1
ATOM 785 N N . LYS A 1 103 ? 25.580 -11.066 -33.698 1.00 78.31 103 LYS A N 1
ATOM 786 C CA . LYS A 1 103 ? 25.041 -9.860 -33.043 1.00 78.31 103 LYS A CA 1
ATOM 787 C C . LYS A 1 103 ? 23.714 -9.364 -33.629 1.00 78.31 103 LYS A C 1
ATOM 789 O O . LYS A 1 103 ? 23.067 -8.530 -32.999 1.00 78.31 103 LYS A O 1
ATOM 794 N N . THR A 1 104 ? 23.300 -9.838 -34.805 1.00 79.88 104 THR A N 1
ATOM 795 C CA . THR A 1 104 ? 22.008 -9.457 -35.407 1.00 79.88 104 THR A CA 1
ATOM 796 C C . THR A 1 104 ? 20.824 -10.192 -34.781 1.00 79.88 104 THR A C 1
ATOM 798 O O . THR A 1 104 ? 19.687 -9.745 -34.924 1.00 79.88 104 THR A O 1
ATOM 801 N N . LEU A 1 105 ? 21.055 -11.315 -34.096 1.00 82.44 105 LEU A N 1
ATOM 802 C CA . LEU A 1 105 ? 19.995 -12.143 -33.529 1.00 82.44 105 LEU A CA 1
ATOM 803 C C . LEU A 1 105 ? 19.764 -11.788 -32.058 1.00 82.44 105 LEU A C 1
ATOM 805 O O . LEU A 1 105 ? 20.599 -12.058 -31.197 1.00 82.44 105 LEU A O 1
ATOM 809 N N . GLY A 1 106 ? 18.604 -11.201 -31.767 1.00 81.88 106 GLY A N 1
ATOM 810 C CA . GLY A 1 106 ? 18.137 -10.968 -30.404 1.00 81.88 106 GLY A CA 1
ATOM 811 C C . GLY A 1 106 ? 17.060 -11.968 -30.021 1.00 81.88 106 GLY A C 1
ATOM 812 O O . GLY A 1 106 ? 16.169 -12.263 -30.817 1.00 81.88 106 GLY A O 1
ATOM 813 N N . ILE A 1 107 ? 17.130 -12.467 -28.788 1.00 87.12 107 ILE A N 1
ATOM 814 C CA . ILE A 1 107 ? 16.115 -13.344 -28.202 1.00 87.12 107 ILE A CA 1
ATOM 815 C C . ILE A 1 107 ? 15.542 -12.644 -26.969 1.00 87.12 107 ILE A C 1
ATOM 817 O O . ILE A 1 107 ? 16.284 -12.226 -26.069 1.00 87.12 107 ILE A O 1
ATOM 821 N N . ASN A 1 108 ? 14.217 -12.518 -26.940 1.00 88.19 108 ASN A N 1
ATOM 822 C CA . ASN A 1 108 ? 13.464 -12.075 -25.773 1.00 88.19 108 ASN A CA 1
ATOM 823 C C . ASN A 1 108 ? 12.708 -13.243 -25.162 1.00 88.19 108 ASN A C 1
ATOM 825 O O . ASN A 1 108 ? 12.126 -14.067 -25.870 1.00 88.19 108 ASN A O 1
ATOM 829 N N . GLN A 1 109 ? 12.685 -13.262 -23.836 1.00 89.69 109 GLN A N 1
ATOM 830 C CA . GLN A 1 109 ? 11.843 -14.175 -23.077 1.00 89.69 109 GLN A CA 1
ATOM 831 C C . GLN A 1 109 ? 10.378 -13.719 -23.132 1.00 89.69 109 GLN A C 1
ATOM 833 O O . GLN A 1 109 ? 10.096 -12.570 -23.464 1.00 89.69 109 GLN A O 1
ATOM 838 N N . GLU A 1 110 ? 9.443 -14.603 -22.774 1.00 88.50 110 GLU A N 1
ATOM 839 C CA . GLU A 1 110 ? 7.996 -14.326 -22.852 1.00 88.50 110 GLU A CA 1
ATOM 840 C C . GLU A 1 110 ? 7.582 -13.052 -22.096 1.00 88.50 110 GLU A C 1
ATOM 842 O O . GLU A 1 110 ? 6.745 -12.275 -22.554 1.00 88.50 110 GLU A O 1
ATOM 847 N N . TYR A 1 111 ? 8.233 -12.823 -20.959 1.00 90.56 111 TYR A N 1
ATOM 848 C CA . TYR A 1 111 ? 8.001 -11.710 -20.043 1.00 90.56 111 TYR A CA 1
ATOM 849 C C . TYR A 1 111 ? 8.845 -10.463 -20.347 1.00 90.56 111 TYR A C 1
ATOM 851 O O . TYR A 1 111 ? 8.732 -9.454 -19.656 1.00 90.56 111 TYR A O 1
ATOM 859 N N . GLU A 1 112 ? 9.707 -10.524 -21.363 1.00 91.56 112 GLU A N 1
ATOM 860 C CA . GLU A 1 112 ? 10.519 -9.396 -21.802 1.00 91.56 112 GLU A CA 1
ATOM 861 C C . GLU A 1 112 ? 9.902 -8.770 -23.056 1.00 91.56 112 GLU A C 1
ATOM 863 O O . GLU A 1 112 ? 9.390 -9.443 -23.960 1.00 91.56 112 GLU A O 1
ATOM 868 N N . ARG A 1 113 ? 9.981 -7.445 -23.138 1.00 91.81 113 ARG A N 1
ATOM 869 C CA . ARG A 1 113 ? 9.665 -6.682 -24.345 1.00 91.81 113 ARG A CA 1
ATOM 870 C C . ARG A 1 113 ? 10.867 -5.835 -24.723 1.00 91.81 113 ARG A C 1
ATOM 872 O O . ARG A 1 113 ? 11.440 -5.151 -23.878 1.00 91.81 113 ARG A O 1
ATOM 879 N N . ALA A 1 114 ? 11.250 -5.885 -25.996 1.00 91.25 114 ALA A N 1
ATOM 880 C CA . ALA A 1 114 ? 12.330 -5.059 -26.523 1.00 91.25 114 ALA A CA 1
ATOM 881 C C . ALA A 1 114 ? 11.765 -3.781 -27.139 1.00 91.25 114 ALA A C 1
ATOM 883 O O . ALA A 1 114 ? 10.949 -3.825 -28.065 1.00 91.25 114 ALA A O 1
ATOM 884 N N . VAL A 1 115 ? 12.257 -2.647 -26.655 1.00 90.75 115 VAL A N 1
ATOM 885 C CA . VAL A 1 115 ? 12.069 -1.333 -27.266 1.00 90.75 115 VAL A CA 1
ATOM 886 C C . VAL A 1 115 ? 13.299 -1.047 -28.114 1.00 90.75 115 VAL A C 1
ATOM 888 O O . VAL A 1 115 ? 14.419 -1.020 -27.599 1.00 90.75 115 VAL A O 1
ATOM 891 N N . LEU A 1 116 ? 13.099 -0.884 -29.422 1.00 91.25 116 LEU A N 1
ATOM 892 C CA . LEU A 1 116 ? 14.182 -0.620 -30.362 1.00 91.25 116 LEU A CA 1
ATOM 893 C C . LEU A 1 116 ? 14.275 0.872 -30.650 1.00 91.25 116 LEU A C 1
ATOM 895 O O . LEU A 1 116 ? 13.288 1.507 -31.018 1.00 91.25 116 LEU A O 1
ATOM 899 N N . PHE A 1 117 ? 15.487 1.400 -30.562 1.00 89.88 117 PHE A N 1
ATOM 900 C CA . PHE A 1 117 ? 15.834 2.740 -31.004 1.00 89.88 117 PHE A CA 1
ATOM 901 C C . PHE A 1 117 ? 16.704 2.635 -32.242 1.00 89.88 117 PHE A C 1
ATOM 903 O O . PHE A 1 117 ? 17.799 2.077 -32.187 1.00 89.88 117 PHE A O 1
ATOM 910 N N . ARG A 1 118 ? 16.233 3.202 -33.351 1.00 88.06 118 ARG A N 1
ATOM 911 C CA . ARG A 1 118 ? 16.983 3.262 -34.606 1.00 88.06 118 ARG A CA 1
ATOM 912 C C . ARG A 1 118 ? 17.459 4.685 -34.824 1.00 88.06 118 ARG A C 1
ATOM 914 O O . ARG A 1 118 ? 16.634 5.567 -35.052 1.00 88.06 118 ARG A O 1
ATOM 921 N N . LEU A 1 119 ? 18.772 4.915 -34.730 1.00 86.75 119 LEU A N 1
ATOM 922 C CA . LEU A 1 119 ? 19.370 6.259 -34.847 1.00 86.75 119 LEU A CA 1
ATOM 923 C C . LEU A 1 119 ? 18.662 7.311 -33.962 1.00 86.75 119 LEU A C 1
ATOM 925 O O . LEU A 1 119 ? 18.441 8.444 -34.377 1.00 86.75 119 LEU A O 1
ATOM 929 N N . GLY A 1 120 ? 18.236 6.912 -32.759 1.00 82.06 120 GLY A N 1
ATOM 930 C CA . GLY A 1 120 ? 17.527 7.783 -31.812 1.00 82.06 120 GLY A CA 1
ATOM 931 C C . GLY A 1 120 ? 16.020 7.949 -32.049 1.00 82.06 120 GLY A C 1
ATOM 932 O O . GLY A 1 120 ? 15.349 8.540 -31.210 1.00 82.06 120 GLY A O 1
ATOM 933 N N . ARG A 1 121 ? 15.444 7.402 -33.130 1.00 86.62 121 ARG A N 1
ATOM 934 C CA . ARG A 1 121 ? 13.983 7.359 -33.313 1.00 86.62 121 ARG A CA 1
ATOM 935 C C . ARG A 1 121 ? 13.399 6.119 -32.644 1.00 86.62 121 ARG A C 1
ATOM 937 O O . ARG A 1 121 ? 13.957 5.026 -32.765 1.00 86.62 121 ARG A O 1
ATOM 944 N N . LEU A 1 122 ? 12.259 6.295 -31.977 1.00 87.44 122 LEU A N 1
ATOM 945 C CA . LEU A 1 122 ? 11.485 5.198 -31.403 1.00 87.44 122 LEU A CA 1
ATOM 946 C C . LEU A 1 122 ? 10.979 4.288 -32.533 1.00 87.44 122 LEU A C 1
ATOM 948 O O . LEU A 1 122 ? 10.236 4.727 -33.412 1.00 87.44 122 LEU A O 1
ATOM 952 N N . GLY A 1 123 ? 11.425 3.035 -32.527 1.00 83.12 123 GLY A N 1
ATOM 953 C CA . GLY A 1 123 ? 10.922 1.988 -33.406 1.00 83.12 123 GLY A CA 1
ATOM 954 C C . GLY A 1 123 ? 9.689 1.290 -32.830 1.00 83.12 123 GLY A C 1
ATOM 955 O O . GLY A 1 123 ? 9.170 1.649 -31.776 1.00 83.12 123 GLY A O 1
ATOM 956 N N . THR A 1 124 ? 9.228 0.244 -33.517 1.00 81.88 124 THR A N 1
ATOM 957 C CA . THR A 1 1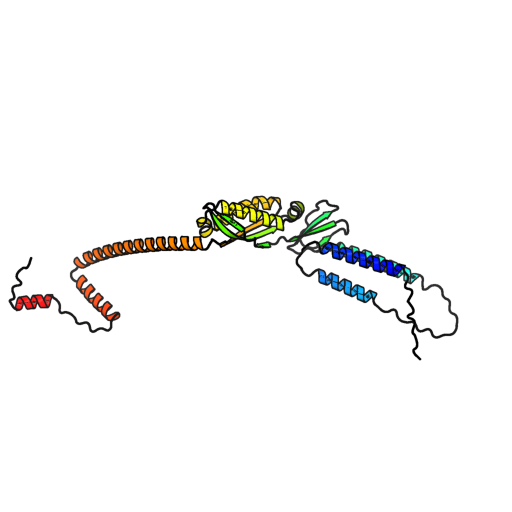24 ? 8.165 -0.622 -32.985 1.00 81.88 124 THR A CA 1
ATOM 958 C C . THR A 1 124 ? 8.668 -1.415 -31.783 1.00 81.88 124 THR A C 1
ATOM 960 O O . THR A 1 124 ? 9.794 -1.921 -31.790 1.00 81.88 124 THR A O 1
ATOM 963 N N . THR A 1 125 ? 7.811 -1.594 -30.782 1.00 86.56 125 THR A N 1
ATOM 964 C CA . THR A 1 125 ? 8.030 -2.586 -29.728 1.00 86.56 125 THR A CA 1
ATOM 965 C C . THR A 1 125 ? 7.986 -3.979 -30.347 1.00 86.56 125 THR A C 1
ATOM 967 O O . THR A 1 125 ? 7.172 -4.261 -31.233 1.00 86.56 125 THR A O 1
ATOM 970 N N . LYS A 1 126 ? 8.916 -4.847 -29.943 1.00 87.06 126 LYS A N 1
ATOM 971 C CA . LYS A 1 126 ? 8.944 -6.248 -30.373 1.00 87.06 126 LYS A CA 1
ATOM 972 C C . LYS A 1 126 ? 8.495 -7.137 -29.224 1.00 87.06 126 LYS A C 1
ATOM 974 O O . LYS A 1 126 ? 8.935 -6.971 -28.083 1.00 87.06 126 LYS A O 1
ATOM 979 N N . GLY A 1 127 ? 7.595 -8.055 -29.563 1.00 84.44 127 GLY A N 1
ATOM 980 C CA . GLY A 1 127 ? 7.089 -9.086 -28.668 1.00 84.44 127 GLY A CA 1
ATOM 981 C C . GLY A 1 127 ? 8.144 -10.143 -28.311 1.00 84.44 127 GLY A C 1
ATOM 982 O O . GLY A 1 127 ? 9.334 -9.962 -28.597 1.00 84.44 127 GLY A O 1
ATOM 983 N N . PRO A 1 128 ? 7.713 -11.238 -27.672 1.00 85.69 128 PRO A N 1
ATOM 984 C CA . PRO A 1 128 ? 8.599 -12.314 -27.264 1.00 85.69 128 PRO A CA 1
ATOM 985 C C . PRO A 1 128 ? 9.053 -13.136 -28.476 1.00 85.69 128 PRO A C 1
ATOM 987 O O . PRO A 1 128 ? 8.391 -13.155 -29.516 1.00 85.69 128 PRO A O 1
ATOM 990 N N . GLY A 1 129 ? 10.199 -13.805 -28.346 1.00 87.56 129 GLY A N 1
ATOM 991 C CA . GLY A 1 129 ? 10.799 -14.598 -29.417 1.00 87.56 129 GLY A CA 1
ATOM 992 C C . GLY A 1 129 ? 12.028 -13.950 -30.051 1.00 87.56 129 GLY A C 1
ATOM 993 O O . GLY A 1 129 ? 12.694 -13.099 -29.453 1.00 87.56 129 GLY A O 1
ATOM 994 N N . TRP A 1 130 ? 12.364 -14.414 -31.254 1.00 85.38 130 TRP A N 1
ATOM 995 C CA . TRP A 1 130 ? 13.527 -13.936 -31.992 1.00 85.38 130 TRP A CA 1
ATOM 996 C C . TRP A 1 130 ? 13.168 -12.710 -32.829 1.00 85.38 130 TRP A C 1
ATOM 998 O O . TRP A 1 130 ? 12.089 -12.617 -33.416 1.00 85.38 130 TRP A O 1
ATOM 1008 N N . TYR A 1 131 ? 14.085 -11.757 -32.896 1.00 86.31 131 TYR A N 1
ATOM 1009 C CA . TYR A 1 131 ? 13.947 -10.593 -33.755 1.00 86.31 131 TYR A CA 1
ATOM 1010 C C . TYR A 1 131 ? 15.294 -10.228 -34.367 1.00 86.31 131 TYR A C 1
ATOM 1012 O O . TYR A 1 131 ? 16.357 -10.548 -33.833 1.00 86.31 131 TYR A O 1
ATOM 1020 N N . TRP A 1 132 ? 15.223 -9.575 -35.524 1.00 84.50 132 TRP A N 1
ATOM 1021 C CA . TRP A 1 132 ? 16.392 -9.145 -36.274 1.00 84.50 132 TRP A CA 1
ATOM 1022 C C . TRP A 1 132 ? 16.787 -7.724 -35.882 1.00 84.50 132 TRP A C 1
ATOM 1024 O O . TRP A 1 132 ? 15.957 -6.811 -35.927 1.00 84.50 132 TRP A O 1
ATOM 1034 N N . LEU A 1 133 ? 18.055 -7.547 -35.532 1.00 86.19 133 LEU A N 1
ATOM 1035 C CA . LEU A 1 133 ? 18.671 -6.264 -35.235 1.00 86.19 133 LEU A CA 1
ATOM 1036 C C . LEU A 1 133 ? 19.737 -5.951 -36.270 1.00 86.19 133 LEU A C 1
ATOM 1038 O O . LEU A 1 133 ? 20.487 -6.827 -36.702 1.00 86.19 133 LEU A O 1
ATOM 1042 N N . ILE A 1 134 ? 19.850 -4.674 -36.615 1.00 84.75 134 ILE A N 1
ATOM 1043 C CA . ILE A 1 134 ? 20.995 -4.181 -37.368 1.00 84.75 134 ILE A CA 1
ATOM 1044 C C . ILE A 1 134 ? 22.072 -3.782 -36.347 1.00 84.75 134 ILE A C 1
ATOM 1046 O O . ILE A 1 134 ? 21.875 -2.794 -35.628 1.00 84.75 134 ILE A O 1
ATOM 1050 N N . PRO A 1 135 ? 23.197 -4.520 -36.245 1.00 78.06 135 PRO A N 1
ATOM 1051 C CA . PRO A 1 135 ? 24.267 -4.180 -35.316 1.00 78.06 135 PRO A CA 1
ATOM 1052 C C . PRO A 1 135 ? 24.770 -2.760 -35.612 1.00 78.06 135 PRO A C 1
ATOM 1054 O O . PRO A 1 135 ? 24.769 -2.327 -36.762 1.00 78.06 135 PRO A O 1
ATOM 1057 N N . PHE A 1 136 ? 25.182 -2.033 -34.570 1.00 80.88 136 PHE A N 1
ATOM 1058 C CA . PHE A 1 136 ? 25.591 -0.614 -34.572 1.00 80.88 136 PHE A CA 1
ATOM 1059 C C . PHE A 1 136 ? 24.479 0.433 -34.725 1.00 80.88 136 PHE A C 1
ATOM 1061 O O . PHE A 1 136 ? 24.584 1.496 -34.118 1.00 80.88 136 PHE A O 1
ATOM 1068 N N . VAL A 1 137 ? 23.428 0.163 -35.500 1.00 86.25 137 VAL A N 1
ATOM 1069 C CA . VAL A 1 137 ? 22.367 1.152 -35.771 1.00 86.25 137 VAL A CA 1
ATOM 1070 C C . VAL A 1 137 ? 21.241 1.080 -34.740 1.00 86.25 137 VAL A C 1
ATOM 1072 O O . VAL A 1 137 ? 20.719 2.116 -34.313 1.00 86.25 137 VAL A O 1
ATOM 1075 N N . ASP A 1 138 ? 20.867 -0.139 -34.355 1.00 87.50 138 ASP A N 1
ATOM 1076 C CA . ASP A 1 138 ? 19.756 -0.389 -33.445 1.00 87.50 138 ASP A CA 1
ATOM 1077 C C . ASP A 1 138 ? 20.276 -0.528 -31.999 1.00 87.50 138 ASP A C 1
ATOM 1079 O O . ASP A 1 138 ? 21.156 -1.342 -31.709 1.00 87.50 138 ASP A O 1
ATOM 1083 N N . ARG A 1 139 ? 19.717 0.254 -31.067 1.00 86.44 139 ARG A N 1
ATOM 1084 C CA . ARG A 1 139 ? 19.886 0.063 -29.615 1.00 86.44 139 ARG A CA 1
ATOM 1085 C C . ARG A 1 139 ? 18.627 -0.568 -29.043 1.00 86.44 139 ARG A C 1
ATOM 1087 O O . ARG A 1 139 ? 17.525 -0.141 -29.380 1.00 86.44 139 ARG A O 1
ATOM 1094 N N . VAL A 1 140 ? 18.780 -1.552 -28.162 1.00 88.69 140 VAL A N 1
ATOM 1095 C CA . VAL A 1 140 ? 17.643 -2.239 -27.538 1.00 88.69 140 VAL A CA 1
ATOM 1096 C C . VAL A 1 140 ? 17.627 -2.019 -26.042 1.00 88.69 140 VAL A C 1
ATOM 1098 O O . VAL A 1 140 ? 18.619 -2.265 -25.362 1.00 88.69 140 VAL A O 1
ATOM 1101 N N . VAL A 1 141 ? 16.462 -1.622 -25.539 1.00 90.12 141 VAL A N 1
ATOM 1102 C CA . VAL A 1 141 ? 16.154 -1.593 -24.112 1.00 90.12 141 VAL A CA 1
ATOM 1103 C C . VAL A 1 141 ? 15.118 -2.674 -23.836 1.00 90.12 141 VAL A C 1
ATOM 1105 O O . VAL A 1 141 ? 14.042 -2.682 -24.432 1.00 90.12 141 VAL A O 1
ATOM 1108 N N . LYS A 1 142 ? 15.462 -3.613 -22.955 1.00 91.31 142 LYS A N 1
ATOM 1109 C CA . LYS A 1 142 ? 14.553 -4.668 -22.508 1.00 91.31 142 LYS A CA 1
ATOM 1110 C C . LYS A 1 142 ? 13.786 -4.199 -21.276 1.00 91.31 142 LYS A C 1
ATOM 1112 O O . LYS A 1 142 ? 14.395 -3.713 -20.324 1.00 91.31 142 LYS A O 1
ATOM 1117 N N . VAL A 1 143 ? 12.471 -4.373 -21.297 1.00 92.56 143 VAL A N 1
ATOM 1118 C CA . VAL A 1 143 ? 11.568 -4.063 -20.185 1.00 92.56 143 VAL A CA 1
ATOM 1119 C C . VAL A 1 143 ? 10.854 -5.345 -19.769 1.00 92.56 143 VAL A C 1
ATOM 1121 O O . VAL A 1 143 ? 10.375 -6.089 -20.625 1.00 92.56 143 VAL A O 1
ATOM 1124 N N . ASP A 1 144 ? 10.812 -5.605 -18.464 1.00 92.75 144 ASP A N 1
ATOM 1125 C CA . ASP A 1 144 ? 10.048 -6.712 -17.885 1.00 92.75 144 ASP A CA 1
ATOM 1126 C C . ASP A 1 144 ? 8.585 -6.278 -17.708 1.00 92.75 144 ASP A C 1
ATOM 1128 O O . ASP A 1 144 ? 8.319 -5.199 -17.174 1.00 92.75 144 ASP A O 1
ATOM 1132 N N . THR A 1 145 ? 7.646 -7.097 -18.178 1.00 91.19 145 THR A N 1
ATOM 1133 C CA . THR A 1 145 ? 6.198 -6.845 -18.072 1.00 91.19 145 THR A CA 1
ATOM 1134 C C . THR A 1 145 ? 5.551 -7.516 -16.859 1.00 91.19 145 THR A C 1
ATOM 1136 O O . THR A 1 145 ? 4.331 -7.460 -16.705 1.00 91.19 145 THR A O 1
ATOM 1139 N N . ARG A 1 146 ? 6.325 -8.204 -16.014 1.00 94.25 146 ARG A N 1
ATOM 1140 C CA . ARG A 1 146 ? 5.821 -8.810 -14.774 1.00 94.25 146 ARG A CA 1
ATOM 1141 C C . ARG A 1 146 ? 5.473 -7.751 -13.734 1.00 94.25 146 ARG A C 1
ATOM 1143 O O . ARG A 1 146 ? 6.062 -6.672 -13.708 1.00 94.25 146 ARG A O 1
ATOM 1150 N N . THR A 1 147 ? 4.567 -8.114 -12.832 1.00 95.25 147 THR A N 1
ATOM 1151 C CA . THR A 1 147 ? 4.332 -7.358 -11.603 1.00 95.25 147 THR A CA 1
ATOM 1152 C C . THR A 1 147 ? 5.570 -7.423 -10.721 1.00 95.25 147 THR A C 1
ATOM 1154 O O . THR A 1 147 ? 6.015 -8.498 -10.313 1.00 95.25 147 THR A O 1
ATOM 1157 N N . ILE A 1 148 ? 6.131 -6.255 -10.438 1.00 94.25 148 ILE A N 1
ATOM 1158 C CA . ILE A 1 148 ? 7.255 -6.065 -9.535 1.00 94.25 148 ILE A CA 1
ATOM 1159 C C . ILE A 1 148 ? 6.688 -5.580 -8.205 1.00 94.25 148 ILE A C 1
ATOM 1161 O O . ILE A 1 148 ? 5.831 -4.699 -8.158 1.00 94.25 148 ILE A O 1
ATOM 1165 N N . THR A 1 149 ? 7.172 -6.178 -7.120 1.00 95.50 149 THR A N 1
ATOM 1166 C CA . THR A 1 149 ? 6.855 -5.742 -5.759 1.00 95.50 149 THR A CA 1
ATOM 1167 C C . THR A 1 149 ? 7.994 -4.879 -5.242 1.00 95.50 149 THR A C 1
ATOM 1169 O O . THR A 1 149 ? 9.143 -5.322 -5.238 1.00 95.50 149 THR A O 1
ATOM 1172 N N . VAL A 1 150 ? 7.683 -3.667 -4.790 1.00 95.12 150 VAL A N 1
ATOM 1173 C CA . VAL A 1 150 ? 8.647 -2.771 -4.143 1.00 95.12 150 VAL A CA 1
ATOM 1174 C C . VAL A 1 150 ? 8.108 -2.354 -2.784 1.00 95.12 150 VAL A C 1
ATOM 1176 O O . VAL A 1 150 ? 6.945 -1.979 -2.651 1.00 95.12 150 VAL A O 1
ATOM 1179 N N . GLN A 1 151 ? 8.961 -2.443 -1.768 1.00 95.00 151 GLN A N 1
ATOM 1180 C CA . GLN A 1 151 ? 8.672 -1.904 -0.443 1.00 95.00 151 GLN A CA 1
ATOM 1181 C C . GLN A 1 151 ? 9.065 -0.429 -0.432 1.00 95.00 151 GLN A C 1
ATOM 1183 O O . GLN A 1 151 ? 10.159 -0.088 -0.880 1.00 95.00 151 GLN A O 1
ATOM 1188 N N . LEU A 1 152 ? 8.163 0.428 0.040 1.00 93.88 152 LEU A N 1
ATOM 1189 C CA . LEU A 1 152 ? 8.417 1.859 0.174 1.00 93.88 152 LEU A CA 1
ATOM 1190 C C . LEU A 1 152 ? 9.130 2.137 1.497 1.00 93.88 152 LEU A C 1
ATOM 1192 O O . LEU A 1 152 ? 8.951 1.406 2.475 1.00 93.88 152 LEU A O 1
ATOM 1196 N N . GLU A 1 153 ? 9.934 3.196 1.521 1.00 92.75 153 GLU A N 1
ATOM 1197 C CA . GLU A 1 153 ? 10.621 3.619 2.738 1.00 92.75 153 GLU A CA 1
ATOM 1198 C C . GLU A 1 153 ? 9.636 4.140 3.791 1.00 92.75 153 GLU A C 1
ATOM 1200 O O . GLU A 1 153 ? 8.577 4.686 3.471 1.00 92.75 153 GLU A O 1
ATOM 1205 N N . THR A 1 154 ? 10.005 3.989 5.065 1.00 93.69 154 THR A N 1
ATOM 1206 C CA . THR A 1 154 ? 9.207 4.466 6.197 1.00 93.69 154 THR A CA 1
ATOM 1207 C C . THR A 1 154 ? 9.130 5.985 6.197 1.00 93.69 154 THR A C 1
ATOM 1209 O O . THR A 1 154 ? 10.149 6.660 6.330 1.00 93.69 154 THR A O 1
ATOM 1212 N N . GLN A 1 155 ? 7.918 6.531 6.116 1.00 91.88 155 GLN A N 1
ATOM 1213 C CA . GLN A 1 155 ? 7.692 7.976 6.143 1.00 91.88 155 GLN A CA 1
ATOM 1214 C C . GLN A 1 155 ? 7.063 8.398 7.471 1.00 91.88 155 GLN A C 1
ATOM 1216 O O . GLN A 1 155 ? 6.085 7.799 7.915 1.00 91.88 155 GLN A O 1
ATOM 1221 N N . GLU A 1 156 ? 7.601 9.451 8.088 1.00 93.75 156 GLU A N 1
ATOM 1222 C CA . GLU A 1 156 ? 7.008 10.099 9.260 1.00 93.75 156 GLU A CA 1
ATOM 1223 C C . GLU A 1 156 ? 6.137 11.275 8.805 1.00 93.75 156 GLU A C 1
ATOM 1225 O O . GLU A 1 156 ? 6.598 12.178 8.100 1.00 93.75 156 GLU A O 1
ATOM 1230 N N . THR A 1 157 ? 4.854 11.250 9.160 1.00 93.62 157 THR A N 1
ATOM 1231 C CA . THR A 1 157 ? 3.901 12.293 8.774 1.00 93.62 157 THR A CA 1
ATOM 1232 C C . THR A 1 157 ? 2.824 12.494 9.835 1.00 93.62 157 THR A C 1
ATOM 1234 O O . THR A 1 157 ? 2.696 11.704 10.767 1.00 93.62 157 THR A O 1
ATOM 1237 N N . ILE A 1 158 ? 2.072 13.584 9.715 1.00 95.38 158 ILE A N 1
ATOM 1238 C CA . ILE A 1 158 ? 1.020 13.959 10.656 1.00 95.38 158 ILE A CA 1
ATOM 1239 C C . ILE A 1 158 ? -0.327 13.718 9.975 1.00 95.38 158 ILE A C 1
ATOM 1241 O O . ILE A 1 158 ? -0.551 14.165 8.852 1.00 95.38 158 ILE A O 1
ATOM 1245 N N . THR A 1 159 ? -1.202 12.987 10.658 1.00 95.12 159 THR A N 1
ATOM 1246 C CA . THR A 1 159 ? -2.593 12.745 10.240 1.00 95.12 159 THR A CA 1
ATOM 1247 C C . THR A 1 159 ? -3.446 14.005 10.370 1.00 95.12 159 THR A C 1
ATOM 1249 O O . THR A 1 159 ? -3.047 14.983 11.006 1.00 95.12 159 THR A O 1
ATOM 1252 N N . ARG A 1 160 ? -4.666 13.975 9.828 1.00 95.19 160 ARG A N 1
ATOM 1253 C CA . ARG A 1 160 ? -5.623 15.082 9.958 1.00 95.19 160 ARG A CA 1
ATOM 1254 C C . ARG A 1 160 ? -5.942 15.445 11.420 1.00 95.19 160 ARG A C 1
ATOM 1256 O O . ARG A 1 160 ? -6.141 16.620 11.721 1.00 95.19 160 ARG A O 1
ATOM 1263 N N . ASP A 1 161 ? -5.899 14.468 12.325 1.00 93.94 161 ASP A N 1
ATOM 1264 C CA . ASP A 1 161 ? -6.111 14.650 13.771 1.00 93.94 161 ASP A CA 1
ATOM 1265 C C . ASP A 1 161 ? -4.889 15.219 14.518 1.00 93.94 161 ASP A C 1
ATOM 1267 O O . ASP A 1 161 ? -4.904 15.353 15.742 1.00 93.94 161 ASP A O 1
ATOM 1271 N N . GLY A 1 162 ? -3.797 15.528 13.812 1.00 92.06 162 GLY A N 1
ATOM 1272 C CA . GLY A 1 162 ? -2.581 16.069 14.419 1.00 92.06 162 GLY A CA 1
ATOM 1273 C C . GLY A 1 162 ? -1.687 15.022 15.092 1.00 92.06 162 GLY A C 1
ATOM 1274 O O . GLY A 1 162 ? -0.747 15.389 15.798 1.00 92.06 162 GLY A O 1
ATOM 1275 N N . VAL A 1 163 ? -1.934 13.724 14.880 1.00 92.31 163 VAL A N 1
ATOM 1276 C CA . VAL A 1 163 ? -1.087 12.650 15.423 1.00 92.31 163 VAL A CA 1
ATOM 1277 C C . VAL A 1 163 ? 0.036 12.325 14.442 1.00 92.31 163 VAL A C 1
ATOM 1279 O O . VAL A 1 163 ? -0.225 11.996 13.282 1.00 92.31 163 VAL A O 1
ATOM 1282 N N . ALA A 1 164 ? 1.279 12.389 14.925 1.00 93.94 164 ALA A N 1
ATOM 1283 C CA . ALA A 1 164 ? 2.454 11.928 14.195 1.00 93.94 164 ALA A CA 1
ATOM 1284 C C . ALA A 1 164 ? 2.465 10.395 14.117 1.00 93.94 164 ALA A C 1
ATOM 1286 O O . ALA A 1 164 ? 2.360 9.719 15.141 1.00 93.94 164 ALA A O 1
ATOM 1287 N N . VAL A 1 165 ? 2.600 9.854 12.910 1.00 93.88 165 VAL A N 1
ATOM 1288 C CA . VAL A 1 165 ? 2.637 8.417 12.621 1.00 93.88 165 VAL A CA 1
ATOM 1289 C C . VAL A 1 165 ? 3.781 8.100 11.664 1.00 93.88 165 VAL A C 1
ATOM 1291 O O . VAL A 1 165 ? 4.127 8.911 10.802 1.00 93.88 165 VAL A O 1
ATOM 1294 N N . LYS A 1 166 ? 4.360 6.906 11.798 1.00 94.50 166 LYS A N 1
ATOM 1295 C CA . LYS A 1 166 ? 5.315 6.357 10.829 1.00 94.50 166 LYS A CA 1
ATOM 1296 C C . LYS A 1 166 ? 4.640 5.249 10.048 1.00 94.50 166 LYS A C 1
ATOM 1298 O O . LYS A 1 166 ? 4.051 4.355 10.648 1.00 94.50 166 LYS A O 1
ATOM 1303 N N . VAL A 1 167 ? 4.684 5.321 8.724 1.00 93.25 167 VAL A N 1
ATOM 1304 C CA . VAL A 1 167 ? 3.903 4.422 7.868 1.00 93.25 167 VAL A CA 1
ATOM 1305 C C . VAL A 1 167 ? 4.792 3.747 6.845 1.00 93.25 167 VAL A C 1
ATOM 1307 O O . VAL A 1 167 ? 5.635 4.392 6.220 1.00 93.25 167 VAL A O 1
ATOM 1310 N N . ASN A 1 168 ? 4.552 2.449 6.670 1.00 93.12 168 ASN A N 1
ATOM 1311 C CA . ASN A 1 168 ? 5.164 1.615 5.645 1.00 93.12 168 ASN A CA 1
ATOM 1312 C C . ASN A 1 168 ? 4.105 1.120 4.667 1.00 93.12 168 ASN A C 1
ATOM 1314 O O . ASN A 1 168 ? 2.978 0.821 5.066 1.00 93.12 168 ASN A O 1
ATOM 1318 N N . ALA A 1 169 ? 4.484 0.937 3.407 1.00 94.00 169 ALA A N 1
ATOM 1319 C CA . ALA A 1 169 ? 3.605 0.347 2.408 1.00 94.00 169 ALA A CA 1
ATOM 1320 C C . ALA A 1 169 ? 4.374 -0.468 1.368 1.00 94.00 169 ALA A C 1
ATOM 1322 O O . ALA A 1 169 ? 5.593 -0.354 1.215 1.00 94.00 169 ALA A O 1
ATOM 1323 N N . VAL A 1 170 ? 3.629 -1.307 0.658 1.00 95.56 170 VAL A N 1
ATOM 1324 C CA . VAL A 1 170 ? 4.117 -2.131 -0.445 1.00 95.56 170 VAL A CA 1
ATOM 1325 C C . VAL A 1 170 ? 3.349 -1.760 -1.705 1.00 95.56 170 VAL A C 1
ATOM 1327 O O . VAL A 1 170 ? 2.130 -1.582 -1.680 1.00 95.56 170 VAL A O 1
ATOM 1330 N N . LEU A 1 171 ? 4.087 -1.625 -2.802 1.00 96.06 171 LEU A N 1
ATOM 1331 C CA . LEU A 1 171 ? 3.576 -1.260 -4.111 1.00 96.06 171 LEU A CA 1
ATOM 1332 C C . LEU A 1 171 ? 3.757 -2.431 -5.080 1.00 96.06 171 LEU A C 1
ATOM 1334 O O . LEU A 1 171 ? 4.877 -2.921 -5.263 1.00 96.06 171 LEU A O 1
ATOM 1338 N N . TRP A 1 172 ? 2.671 -2.824 -5.743 1.00 96.44 172 TRP A N 1
ATOM 1339 C CA . TRP A 1 172 ? 2.687 -3.758 -6.867 1.00 96.44 172 TRP A CA 1
ATOM 1340 C C . TRP A 1 172 ? 2.382 -3.011 -8.157 1.00 96.44 172 TRP A C 1
ATOM 1342 O O . TRP A 1 172 ? 1.320 -2.406 -8.296 1.00 96.44 172 TRP A O 1
ATOM 1352 N N . TYR A 1 173 ? 3.315 -3.045 -9.102 1.00 95.69 173 TYR A N 1
ATOM 1353 C CA . TYR A 1 173 ? 3.162 -2.379 -10.393 1.00 95.69 173 TYR A CA 1
ATOM 1354 C C . TYR A 1 173 ? 3.797 -3.185 -11.518 1.00 95.69 173 TYR A C 1
ATOM 1356 O O . TYR A 1 173 ? 4.729 -3.963 -11.301 1.00 95.69 173 TYR A O 1
ATOM 1364 N N . ARG A 1 174 ? 3.324 -2.963 -12.743 1.00 94.88 174 ARG A N 1
ATOM 1365 C CA . ARG A 1 174 ? 3.842 -3.599 -13.956 1.00 94.88 174 ARG A CA 1
ATOM 1366 C C . ARG A 1 174 ? 3.892 -2.621 -15.125 1.00 94.88 174 ARG A C 1
ATOM 1368 O O . ARG A 1 174 ? 3.096 -1.689 -15.224 1.00 94.88 174 ARG A O 1
ATOM 1375 N N . ALA A 1 175 ? 4.826 -2.848 -16.043 1.00 94.75 175 ALA A N 1
ATOM 1376 C CA . ALA A 1 175 ? 4.900 -2.095 -17.290 1.00 94.75 175 ALA A CA 1
ATOM 1377 C C . ALA A 1 175 ? 3.919 -2.682 -18.318 1.00 94.75 175 ALA A C 1
ATOM 1379 O O . ALA A 1 175 ? 4.095 -3.818 -18.760 1.00 94.75 175 ALA A O 1
ATOM 1380 N N . VAL A 1 176 ? 2.908 -1.905 -18.719 1.00 92.75 176 VAL A N 1
ATOM 1381 C CA . VAL A 1 176 ? 1.942 -2.311 -19.758 1.00 92.75 176 VAL A CA 1
ATOM 1382 C C . VAL A 1 176 ? 2.404 -1.847 -21.133 1.00 92.75 176 VAL A C 1
ATOM 1384 O O . VAL A 1 176 ? 2.353 -2.611 -22.097 1.00 92.75 176 VAL A O 1
ATOM 1387 N N . ASP A 1 177 ? 2.900 -0.610 -21.224 1.00 92.81 177 ASP A N 1
ATOM 1388 C CA . ASP A 1 177 ? 3.436 -0.053 -22.463 1.00 92.81 177 ASP A CA 1
ATOM 1389 C C . ASP A 1 177 ? 4.949 0.188 -22.349 1.00 92.81 177 ASP A C 1
ATOM 1391 O O . ASP A 1 177 ? 5.381 1.237 -21.861 1.00 92.81 177 ASP A O 1
ATOM 1395 N N . PRO A 1 178 ? 5.780 -0.758 -22.822 1.00 91.44 178 PRO A N 1
ATOM 1396 C CA . PRO A 1 178 ? 7.226 -0.651 -22.692 1.00 91.44 178 PRO A CA 1
ATOM 1397 C C . PRO A 1 178 ? 7.804 0.523 -23.493 1.00 91.44 178 PRO A C 1
ATOM 1399 O O . PRO A 1 178 ? 8.841 1.048 -23.099 1.00 91.44 178 PRO A O 1
ATOM 1402 N N . ALA A 1 179 ? 7.155 0.976 -24.576 1.00 92.06 179 ALA A N 1
ATOM 1403 C CA . ALA A 1 179 ? 7.630 2.146 -25.312 1.00 92.06 179 ALA A CA 1
ATOM 1404 C C . ALA A 1 179 ? 7.496 3.410 -24.463 1.00 92.06 179 ALA A C 1
ATOM 1406 O O . ALA A 1 179 ? 8.485 4.120 -24.279 1.00 92.06 179 ALA A O 1
ATOM 1407 N N . ARG A 1 180 ? 6.303 3.648 -23.897 1.00 92.12 180 ARG A N 1
ATOM 1408 C CA . ARG A 1 180 ? 6.063 4.808 -23.027 1.00 92.12 180 ARG A CA 1
ATOM 1409 C C . ARG A 1 180 ? 6.952 4.789 -21.789 1.00 92.12 180 ARG A C 1
ATOM 1411 O O . ARG A 1 180 ? 7.525 5.825 -21.474 1.00 92.12 180 ARG A O 1
ATOM 1418 N N . VAL A 1 181 ? 7.143 3.630 -21.161 1.00 92.81 181 VAL A N 1
ATOM 1419 C CA . VAL A 1 181 ? 7.978 3.489 -19.954 1.00 92.81 181 VAL A CA 1
ATOM 1420 C C . VAL A 1 181 ? 9.423 3.942 -20.182 1.00 92.81 181 VAL A C 1
ATOM 1422 O O . VAL A 1 181 ? 10.016 4.543 -19.292 1.00 92.81 181 VAL A O 1
ATOM 1425 N N . VAL A 1 182 ? 9.989 3.692 -21.367 1.00 91.50 182 VAL A N 1
ATOM 1426 C CA . VAL A 1 182 ? 11.373 4.087 -21.686 1.00 91.50 182 VAL A CA 1
ATOM 1427 C C . VAL A 1 182 ? 11.466 5.538 -22.171 1.00 91.50 182 VAL A C 1
ATOM 1429 O O . VAL A 1 182 ? 12.498 6.174 -21.983 1.00 91.50 182 VAL A O 1
ATOM 1432 N N . THR A 1 183 ? 10.423 6.080 -22.807 1.00 91.31 183 THR A N 1
ATOM 1433 C CA . THR A 1 183 ? 10.470 7.443 -23.368 1.00 91.31 183 THR A CA 1
ATOM 1434 C C . THR A 1 183 ? 9.942 8.531 -22.445 1.00 91.31 183 THR A C 1
ATOM 1436 O O . THR A 1 183 ? 10.329 9.684 -22.599 1.00 91.31 183 THR A O 1
ATOM 1439 N N . ALA A 1 184 ? 9.007 8.208 -21.550 1.00 91.62 184 ALA A N 1
ATOM 1440 C CA . ALA A 1 184 ? 8.293 9.208 -20.761 1.00 91.62 184 ALA A CA 1
ATOM 1441 C C . ALA A 1 184 ? 9.096 9.693 -19.547 1.00 91.62 184 ALA A C 1
ATOM 1443 O O . ALA A 1 184 ? 8.949 10.846 -19.147 1.00 91.62 184 ALA A O 1
ATOM 1444 N N . VAL A 1 185 ? 9.919 8.823 -18.954 1.00 91.19 185 VAL A N 1
ATOM 1445 C CA . VAL A 1 185 ? 10.696 9.103 -17.739 1.00 91.19 185 VAL A CA 1
ATOM 1446 C C . VAL A 1 185 ? 12.061 8.435 -17.839 1.00 91.19 185 VAL A C 1
ATOM 1448 O O . VAL A 1 185 ? 12.157 7.305 -18.303 1.00 91.19 185 VAL A O 1
ATOM 1451 N N . GLU A 1 186 ? 13.104 9.112 -17.355 1.00 89.81 186 GLU A N 1
ATOM 1452 C CA . GLU A 1 186 ? 14.473 8.581 -17.300 1.00 89.81 186 GLU A CA 1
ATOM 1453 C C . GLU A 1 186 ? 14.561 7.281 -16.481 1.00 89.81 186 GLU A C 1
ATOM 1455 O O . GLU A 1 186 ? 14.965 6.237 -16.993 1.00 89.81 186 GLU A O 1
ATOM 1460 N N . SER A 1 187 ? 14.115 7.324 -15.220 1.00 90.88 187 SER A N 1
ATOM 1461 C CA . SER A 1 187 ? 13.966 6.153 -14.350 1.00 90.88 187 SER A CA 1
ATOM 1462 C C . SER A 1 187 ? 12.529 6.037 -13.857 1.00 90.88 187 SER A C 1
ATOM 1464 O O . SER A 1 187 ? 12.130 6.627 -12.852 1.00 90.88 187 SER A O 1
ATOM 1466 N N . TRP A 1 188 ? 11.741 5.230 -14.560 1.00 91.38 188 TRP A N 1
ATOM 1467 C CA . TRP A 1 188 ? 10.356 4.936 -14.196 1.00 91.38 188 TRP A CA 1
ATOM 1468 C C . TRP A 1 188 ? 10.222 4.275 -12.812 1.00 91.38 188 TRP A C 1
ATOM 1470 O O . TRP A 1 188 ? 9.265 4.554 -12.095 1.00 91.38 188 TRP A O 1
ATOM 1480 N N . ARG A 1 189 ? 11.201 3.453 -12.401 1.00 92.06 189 ARG A N 1
ATOM 1481 C CA . ARG A 1 189 ? 11.222 2.818 -11.069 1.00 92.06 189 ARG A CA 1
ATOM 1482 C C . ARG A 1 189 ? 11.362 3.845 -9.949 1.00 92.06 189 ARG A C 1
ATOM 1484 O O . ARG A 1 189 ? 10.642 3.779 -8.963 1.00 92.06 189 ARG A O 1
ATOM 1491 N N . SER A 1 190 ? 12.273 4.800 -10.101 1.00 93.19 190 SER A N 1
ATOM 1492 C CA . SER A 1 190 ? 12.475 5.846 -9.094 1.00 93.19 190 SER A CA 1
ATOM 1493 C C . SER A 1 190 ? 11.291 6.811 -9.062 1.00 93.19 190 SER A C 1
ATOM 1495 O O . SER A 1 190 ? 10.819 7.171 -7.988 1.00 93.19 190 SER A O 1
ATOM 1497 N N . ALA A 1 191 ? 10.764 7.179 -10.232 1.00 93.81 191 ALA A N 1
ATOM 1498 C CA . ALA A 1 191 ? 9.627 8.085 -10.326 1.00 93.81 191 ALA A CA 1
ATOM 1499 C C . ALA A 1 191 ? 8.354 7.509 -9.693 1.00 93.81 191 ALA A C 1
ATOM 1501 O O . ALA A 1 191 ? 7.643 8.241 -9.007 1.00 93.81 191 ALA A O 1
ATOM 1502 N N . ILE A 1 192 ? 8.077 6.206 -9.861 1.00 94.25 192 ILE A N 1
ATOM 1503 C CA . ILE A 1 192 ? 6.900 5.590 -9.235 1.00 94.25 192 ILE A CA 1
ATOM 1504 C C . ILE A 1 192 ? 7.029 5.510 -7.711 1.00 94.25 192 ILE A C 1
ATOM 1506 O O . ILE A 1 192 ? 6.049 5.760 -7.017 1.00 94.25 192 ILE A O 1
ATOM 1510 N N . ILE A 1 193 ? 8.230 5.240 -7.186 1.00 94.31 193 ILE A N 1
ATOM 1511 C CA . ILE A 1 193 ? 8.493 5.234 -5.738 1.00 94.31 193 ILE A CA 1
ATOM 1512 C C . ILE A 1 193 ? 8.253 6.631 -5.155 1.00 94.31 193 ILE A C 1
ATOM 1514 O O . ILE A 1 193 ? 7.480 6.774 -4.214 1.00 94.31 193 ILE A O 1
ATOM 1518 N N . GLN A 1 194 ? 8.814 7.673 -5.774 1.00 94.12 194 GLN A N 1
ATOM 1519 C CA . GLN A 1 194 ? 8.628 9.059 -5.327 1.00 94.12 194 GLN A CA 1
ATOM 1520 C C . GLN A 1 194 ? 7.166 9.516 -5.422 1.00 94.12 194 GLN A C 1
ATOM 1522 O O . GLN A 1 194 ? 6.658 10.213 -4.536 1.00 94.12 194 GLN A O 1
ATOM 1527 N N . ALA A 1 195 ? 6.467 9.118 -6.490 1.00 93.75 195 ALA A N 1
ATOM 1528 C CA . ALA A 1 195 ? 5.043 9.389 -6.639 1.00 93.75 195 ALA A CA 1
ATOM 1529 C C . ALA A 1 195 ? 4.238 8.694 -5.535 1.00 93.75 195 ALA A C 1
ATOM 1531 O O . ALA A 1 195 ? 3.385 9.330 -4.920 1.00 93.75 195 ALA A O 1
ATOM 1532 N N . ALA A 1 196 ? 4.550 7.430 -5.237 1.00 94.75 196 ALA A N 1
ATOM 1533 C CA . ALA A 1 196 ? 3.911 6.665 -4.174 1.00 94.75 196 ALA A CA 1
ATOM 1534 C C . ALA A 1 196 ? 4.171 7.269 -2.789 1.00 94.75 196 ALA A C 1
ATOM 1536 O O . ALA A 1 196 ? 3.232 7.419 -2.018 1.00 94.75 196 ALA A O 1
ATOM 1537 N N . GLU A 1 197 ? 5.395 7.696 -2.484 1.00 94.31 197 GLU A N 1
ATOM 1538 C CA . GLU A 1 197 ? 5.733 8.384 -1.229 1.00 94.31 197 GLU A CA 1
ATOM 1539 C C . GLU A 1 197 ? 4.976 9.703 -1.062 1.00 94.31 197 GLU A C 1
ATOM 1541 O O . GLU A 1 197 ? 4.444 10.000 0.011 1.00 94.31 197 GLU A O 1
ATOM 1546 N N . THR A 1 198 ? 4.886 10.486 -2.137 1.00 94.12 198 THR A N 1
ATOM 1547 C CA . THR A 1 198 ? 4.128 11.742 -2.144 1.00 94.12 198 THR A CA 1
ATOM 1548 C C . THR A 1 198 ? 2.634 11.476 -1.967 1.00 94.12 198 THR A C 1
ATOM 1550 O O . THR A 1 198 ? 1.993 12.113 -1.132 1.00 94.12 198 THR A O 1
ATOM 1553 N N . GLY A 1 199 ? 2.091 10.497 -2.696 1.00 93.81 199 GLY A N 1
ATOM 1554 C CA . GLY A 1 199 ? 0.694 10.081 -2.591 1.00 93.81 199 GLY A CA 1
ATOM 1555 C C . GLY A 1 199 ? 0.350 9.518 -1.213 1.00 93.81 199 GLY A C 1
ATOM 1556 O O . GLY A 1 199 ? -0.708 9.832 -0.679 1.00 93.81 199 GLY A O 1
ATOM 1557 N N . MET A 1 200 ? 1.251 8.751 -0.593 1.00 93.12 200 MET A N 1
ATOM 1558 C CA . MET A 1 200 ? 1.081 8.266 0.777 1.00 93.12 200 MET A CA 1
ATOM 1559 C C . MET A 1 200 ? 1.007 9.425 1.764 1.00 93.12 200 MET A C 1
ATOM 1561 O O . MET A 1 200 ? 0.095 9.459 2.585 1.00 93.12 200 MET A O 1
ATOM 1565 N N . ARG A 1 201 ? 1.929 10.392 1.675 1.00 93.12 201 ARG A N 1
ATOM 1566 C CA . ARG A 1 201 ? 1.922 11.574 2.547 1.00 93.12 201 ARG A CA 1
ATOM 1567 C C . ARG A 1 201 ? 0.607 12.351 2.433 1.00 93.12 201 ARG A C 1
ATOM 1569 O O . ARG A 1 201 ? 0.053 12.744 3.454 1.00 93.12 201 ARG A O 1
ATOM 1576 N N . ASP A 1 202 ? 0.095 12.528 1.217 1.00 93.38 202 ASP A N 1
ATOM 1577 C CA . ASP A 1 202 ? -1.185 13.204 0.979 1.00 93.38 202 ASP A CA 1
ATOM 1578 C C . ASP A 1 202 ? -2.383 12.396 1.511 1.00 93.38 202 ASP A C 1
ATOM 1580 O O . ASP A 1 202 ? -3.226 12.923 2.238 1.00 93.38 202 ASP A O 1
ATOM 1584 N N . ALA A 1 203 ? -2.430 11.089 1.230 1.00 92.12 203 ALA A N 1
ATOM 1585 C CA . ALA A 1 203 ? -3.504 10.211 1.690 1.00 92.12 203 ALA A CA 1
ATOM 1586 C C . ALA A 1 203 ? -3.575 10.133 3.224 1.00 92.12 203 ALA A C 1
ATOM 1588 O O . ALA A 1 203 ? -4.670 10.157 3.788 1.00 92.12 203 ALA A O 1
ATOM 1589 N N . ILE A 1 204 ? -2.425 10.081 3.903 1.00 92.75 204 ILE A N 1
ATOM 1590 C CA . ILE A 1 204 ? -2.348 10.065 5.370 1.00 92.75 204 ILE A CA 1
ATOM 1591 C C . ILE A 1 204 ? -2.737 11.428 5.949 1.00 92.75 204 ILE A C 1
ATOM 1593 O O . ILE A 1 204 ? -3.509 11.479 6.902 1.00 92.75 204 ILE A O 1
ATOM 1597 N N . GLY A 1 205 ? -2.270 12.533 5.360 1.00 93.31 205 GLY A N 1
ATOM 1598 C CA . GLY A 1 205 ? -2.614 13.880 5.826 1.00 93.31 205 GLY A CA 1
ATOM 1599 C C . GLY A 1 205 ? -4.108 14.212 5.714 1.00 93.31 205 GLY A C 1
ATOM 1600 O O . GLY A 1 205 ? -4.615 15.048 6.456 1.00 93.31 205 GLY A O 1
ATOM 1601 N N . GLN A 1 206 ? -4.828 13.544 4.810 1.00 92.44 206 GLN A N 1
ATOM 1602 C CA . GLN A 1 206 ? -6.276 13.697 4.634 1.00 92.44 206 GLN A CA 1
ATOM 1603 C C . GLN A 1 206 ? -7.108 12.717 5.477 1.00 92.44 206 GLN A C 1
ATOM 1605 O O . GLN A 1 206 ? -8.327 12.891 5.554 1.00 92.44 206 GLN A O 1
ATOM 1610 N N . SER A 1 207 ? -6.474 11.704 6.073 1.00 92.19 207 SER A N 1
ATOM 1611 C CA . SER A 1 207 ? -7.139 10.640 6.829 1.00 92.19 207 SER A CA 1
ATOM 1612 C C . SER A 1 207 ? -6.941 10.814 8.334 1.00 92.19 207 SER A C 1
ATOM 1614 O O . SER A 1 207 ? -5.898 11.278 8.803 1.00 92.19 207 SER A O 1
ATOM 1616 N N . ASP A 1 208 ? -7.951 10.394 9.086 1.00 93.94 208 ASP A N 1
ATOM 1617 C CA . ASP A 1 208 ? -7.932 10.360 10.548 1.00 93.94 208 ASP A CA 1
ATOM 1618 C C . ASP A 1 208 ? -7.243 9.074 11.038 1.00 93.94 208 ASP A C 1
ATOM 1620 O O . ASP A 1 208 ? -7.249 8.043 10.352 1.00 93.94 208 ASP A O 1
ATOM 1624 N N . LEU A 1 209 ? -6.670 9.095 12.246 1.00 91.81 209 LEU A N 1
ATOM 1625 C CA . LEU A 1 209 ? -5.936 7.938 12.785 1.00 91.81 209 LEU A CA 1
ATOM 1626 C C . LEU A 1 209 ? -6.838 6.703 12.921 1.00 91.81 209 LEU A C 1
ATOM 1628 O O . LEU A 1 209 ? -6.436 5.581 12.609 1.00 91.81 209 LEU A O 1
ATOM 1632 N N . ASP A 1 210 ? -8.075 6.910 13.371 1.00 90.00 210 ASP A N 1
ATOM 1633 C CA . ASP A 1 210 ? -9.048 5.834 13.561 1.00 90.00 210 ASP A CA 1
ATOM 1634 C C . ASP A 1 210 ? -9.404 5.152 12.230 1.00 90.00 210 ASP A C 1
ATOM 1636 O O . ASP A 1 210 ? -9.498 3.924 12.158 1.00 90.00 210 ASP A O 1
ATOM 1640 N N . GLN A 1 211 ? -9.501 5.936 11.150 1.00 90.38 211 GLN A N 1
ATOM 1641 C CA . GLN A 1 211 ? -9.750 5.429 9.802 1.00 90.38 211 GLN A CA 1
ATOM 1642 C C . GLN A 1 211 ? -8.573 4.584 9.298 1.00 90.38 211 GLN A C 1
ATOM 1644 O O . GLN A 1 211 ? -8.787 3.533 8.695 1.00 90.38 211 GLN A O 1
ATOM 1649 N N . MET A 1 212 ? -7.332 4.981 9.599 1.00 89.06 212 MET A N 1
ATOM 1650 C CA . MET A 1 212 ? -6.142 4.187 9.265 1.00 89.06 212 MET A CA 1
ATOM 1651 C C . MET A 1 212 ? -6.090 2.840 9.992 1.00 89.06 212 MET A C 1
ATOM 1653 O O . MET A 1 212 ? -5.553 1.866 9.460 1.00 89.06 212 MET A O 1
ATOM 1657 N N . LEU A 1 213 ? -6.635 2.773 11.209 1.00 86.38 213 LEU A N 1
ATOM 1658 C CA . LEU A 1 213 ? -6.637 1.556 12.017 1.00 86.38 213 LEU A CA 1
ATOM 1659 C C . LEU A 1 213 ? -7.798 0.617 11.665 1.00 86.38 213 LEU A C 1
ATOM 1661 O O . LEU A 1 213 ? -7.589 -0.598 11.648 1.00 86.38 213 LEU A O 1
ATOM 1665 N N . LYS A 1 214 ? -8.989 1.155 11.373 1.00 87.81 214 LYS A N 1
ATOM 1666 C CA . LYS A 1 214 ? -10.212 0.374 11.111 1.00 87.81 214 LYS A CA 1
ATOM 1667 C C . LYS A 1 214 ? -10.465 0.103 9.625 1.00 87.81 214 LYS A C 1
ATOM 1669 O O . LYS A 1 214 ? -10.755 -1.035 9.268 1.00 87.81 214 LYS A O 1
ATOM 1674 N N . ASP A 1 215 ? -10.284 1.104 8.763 1.00 87.88 215 ASP A N 1
ATOM 1675 C CA . ASP A 1 215 ? -10.762 1.107 7.371 1.00 87.88 215 ASP A CA 1
ATOM 1676 C C . ASP A 1 215 ? -9.621 1.250 6.347 1.00 87.88 21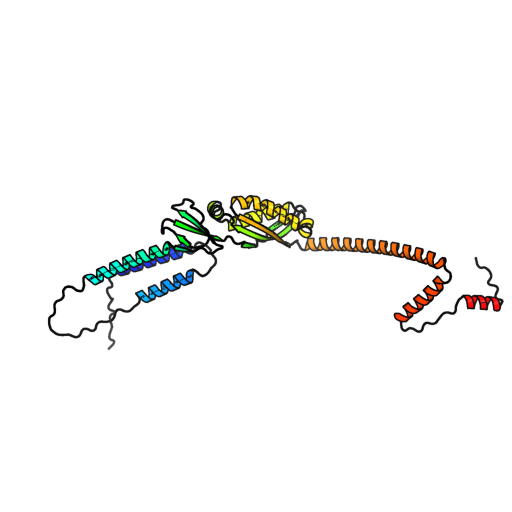5 ASP A C 1
ATOM 1678 O O . ASP A 1 215 ? -9.641 2.093 5.444 1.00 87.88 215 ASP A O 1
ATOM 1682 N N . ARG A 1 216 ? -8.621 0.363 6.435 1.00 88.06 216 ARG A N 1
ATOM 1683 C CA . ARG A 1 216 ? -7.448 0.367 5.532 1.00 88.06 216 ARG A CA 1
ATOM 1684 C C . ARG A 1 216 ? -7.814 0.276 4.048 1.00 88.06 216 ARG A C 1
ATOM 1686 O O . ARG A 1 216 ? -7.147 0.873 3.207 1.00 88.06 216 ARG A O 1
ATOM 1693 N N . VAL A 1 217 ? -8.901 -0.424 3.721 1.00 89.94 217 VAL A N 1
ATOM 1694 C CA . VAL A 1 217 ? -9.368 -0.612 2.337 1.00 89.94 217 VAL A CA 1
ATOM 1695 C C . VAL A 1 217 ? -9.717 0.721 1.669 1.00 89.94 217 VAL A C 1
ATOM 1697 O O . VAL A 1 217 ? -9.400 0.922 0.497 1.00 89.94 217 VAL A O 1
ATOM 1700 N N . ALA A 1 218 ? -10.331 1.652 2.406 1.00 90.25 218 ALA A N 1
ATOM 1701 C CA . ALA A 1 218 ? -10.724 2.950 1.861 1.00 90.25 218 ALA A CA 1
ATOM 1702 C C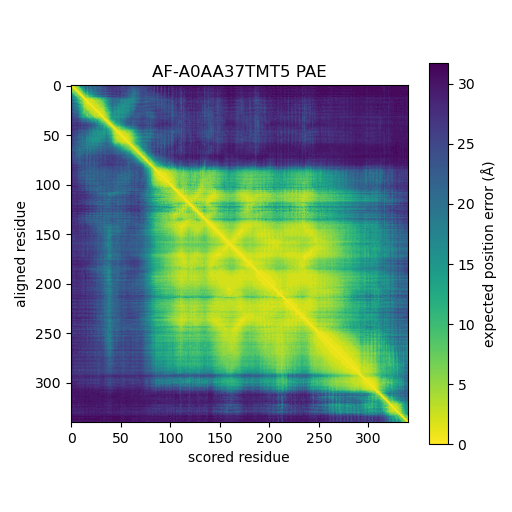 . ALA A 1 218 ? -9.500 3.800 1.486 1.00 90.25 218 ALA A C 1
ATOM 1704 O O . ALA A 1 218 ? -9.483 4.440 0.433 1.00 90.25 218 ALA A O 1
ATOM 1705 N N . ILE A 1 219 ? -8.456 3.759 2.318 1.00 91.62 219 ILE A N 1
ATOM 1706 C CA . ILE A 1 219 ? -7.215 4.507 2.098 1.00 91.62 219 ILE A CA 1
ATOM 1707 C C . ILE A 1 219 ? -6.433 3.915 0.927 1.00 91.62 219 ILE A C 1
ATOM 1709 O O . ILE A 1 219 ? -6.022 4.656 0.037 1.00 91.62 219 ILE A O 1
ATOM 1713 N N . ASN A 1 220 ? -6.301 2.586 0.875 1.00 92.50 220 ASN A N 1
ATOM 1714 C CA . ASN A 1 220 ? -5.634 1.895 -0.230 1.00 92.50 220 ASN A CA 1
ATOM 1715 C C . ASN A 1 220 ? -6.303 2.219 -1.576 1.00 92.50 220 ASN A C 1
ATOM 1717 O O . ASN A 1 220 ? -5.616 2.496 -2.558 1.00 92.50 220 ASN A O 1
ATOM 1721 N N . LYS A 1 221 ? -7.643 2.260 -1.617 1.00 91.88 221 LYS A N 1
ATOM 1722 C CA . LYS A 1 221 ? -8.392 2.626 -2.827 1.00 91.88 221 LYS A CA 1
ATOM 1723 C C . LYS A 1 221 ? -8.117 4.067 -3.265 1.00 91.88 221 LYS A C 1
ATOM 1725 O O . LYS A 1 221 ? -7.832 4.302 -4.435 1.00 91.88 221 LYS A O 1
ATOM 1730 N N . ARG A 1 222 ? -8.155 5.024 -2.334 1.00 90.50 222 ARG A N 1
ATOM 1731 C CA . ARG A 1 222 ? -7.866 6.437 -2.629 1.00 90.50 222 ARG A CA 1
ATOM 1732 C C . ARG A 1 222 ? -6.432 6.626 -3.126 1.00 90.50 222 ARG A C 1
ATOM 1734 O O . ARG A 1 222 ? -6.200 7.351 -4.088 1.00 90.50 222 ARG A O 1
ATOM 1741 N N . LEU A 1 223 ? -5.477 5.948 -2.493 1.00 92.69 223 LEU A N 1
ATOM 1742 C CA . LEU A 1 223 ? -4.074 5.972 -2.891 1.00 92.69 223 LEU A CA 1
ATOM 1743 C C . LEU A 1 223 ? -3.884 5.402 -4.306 1.00 92.69 223 LEU A C 1
ATOM 1745 O O . LEU A 1 223 ? -3.179 5.998 -5.116 1.00 92.69 223 LEU A O 1
ATOM 1749 N N . LEU A 1 224 ? -4.562 4.298 -4.633 1.00 94.44 224 LEU A N 1
ATOM 1750 C CA . LEU A 1 224 ? -4.551 3.713 -5.974 1.00 94.44 224 LEU A CA 1
ATOM 1751 C C . LEU A 1 224 ? -5.118 4.676 -7.031 1.00 94.44 224 LEU A C 1
ATOM 1753 O O . LEU A 1 224 ? -4.524 4.835 -8.095 1.00 94.44 224 LEU A O 1
ATOM 1757 N N . GLU A 1 225 ? -6.230 5.355 -6.745 1.00 92.50 225 GLU A N 1
ATOM 1758 C CA . GLU A 1 225 ? -6.838 6.346 -7.650 1.00 92.50 225 GLU A CA 1
ATOM 1759 C C . GLU A 1 225 ? -5.902 7.544 -7.912 1.00 92.50 225 GLU A C 1
ATOM 1761 O O . GLU A 1 225 ? -5.725 7.969 -9.058 1.00 92.50 225 GLU A O 1
ATOM 1766 N N . LEU A 1 226 ? -5.234 8.051 -6.871 1.00 91.44 226 LEU A N 1
ATOM 1767 C CA . LEU A 1 226 ? -4.263 9.142 -7.006 1.00 91.44 226 LEU A CA 1
ATOM 1768 C C . LEU A 1 226 ? -3.038 8.724 -7.832 1.00 91.44 226 LEU A C 1
ATOM 1770 O O . LEU A 1 226 ? -2.592 9.468 -8.709 1.00 91.44 226 LEU A O 1
ATOM 1774 N N . LEU A 1 227 ? -2.497 7.532 -7.573 1.00 94.19 227 LEU A N 1
ATOM 1775 C CA . LEU A 1 227 ? -1.269 7.072 -8.217 1.00 94.19 227 LEU A CA 1
ATOM 1776 C C . LEU A 1 227 ? -1.490 6.560 -9.642 1.00 94.19 227 LEU A C 1
ATOM 1778 O O . LEU A 1 227 ? -0.638 6.796 -10.498 1.00 94.19 227 LEU A O 1
ATOM 1782 N N . SER A 1 228 ? -2.624 5.915 -9.924 1.00 93.25 228 SER A N 1
ATOM 1783 C CA . SER A 1 228 ? -2.972 5.433 -11.272 1.00 93.25 228 SER A CA 1
ATOM 1784 C C . SER A 1 228 ? -2.979 6.571 -12.294 1.00 93.25 228 SER A C 1
ATOM 1786 O O . SER A 1 228 ? -2.343 6.458 -13.340 1.00 93.25 228 SER A O 1
ATOM 1788 N N . THR A 1 229 ? -3.561 7.720 -11.939 1.00 89.81 229 THR A N 1
ATOM 1789 C CA . THR A 1 229 ? -3.595 8.916 -12.799 1.00 89.81 229 THR A CA 1
ATOM 1790 C C . THR A 1 229 ? -2.192 9.387 -13.218 1.00 89.81 229 THR A C 1
ATOM 1792 O O . THR A 1 229 ? -1.984 9.845 -14.346 1.00 89.81 229 THR A O 1
ATOM 1795 N N . ALA A 1 230 ? -1.207 9.290 -12.319 1.00 88.56 230 ALA A N 1
ATOM 1796 C CA . ALA A 1 230 ? 0.182 9.636 -12.618 1.00 88.56 230 ALA A CA 1
ATOM 1797 C C . ALA A 1 230 ? 0.899 8.516 -13.395 1.00 88.56 230 ALA A C 1
ATOM 1799 O O . ALA A 1 230 ? 1.581 8.795 -14.383 1.00 88.56 230 ALA A O 1
ATOM 1800 N N . ALA A 1 231 ? 0.710 7.258 -12.988 1.00 93.12 231 ALA A N 1
ATOM 1801 C CA . ALA A 1 231 ? 1.358 6.081 -13.565 1.00 93.12 231 ALA A CA 1
ATOM 1802 C C . ALA A 1 231 ? 0.954 5.821 -15.027 1.00 93.12 231 ALA A C 1
ATOM 1804 O O . ALA A 1 231 ? 1.799 5.455 -15.852 1.00 93.12 231 ALA A O 1
ATOM 1805 N N . GLU A 1 232 ? -0.300 6.106 -15.388 1.00 92.44 232 GLU A N 1
ATOM 1806 C CA . GLU A 1 232 ? -0.802 5.972 -16.759 1.00 92.44 232 GLU A CA 1
ATOM 1807 C C . GLU A 1 232 ? -0.028 6.841 -17.759 1.00 92.44 232 GLU A C 1
ATOM 1809 O O . GLU A 1 232 ? 0.215 6.417 -18.896 1.00 92.44 232 GLU A O 1
ATOM 1814 N N . ARG A 1 233 ? 0.423 8.034 -17.337 1.00 91.62 233 ARG A N 1
ATOM 1815 C CA . ARG A 1 233 ? 1.240 8.931 -18.175 1.00 91.62 233 ARG A CA 1
ATOM 1816 C C . ARG A 1 233 ? 2.584 8.305 -18.538 1.00 91.62 233 ARG A C 1
ATOM 1818 O O . ARG A 1 233 ? 3.131 8.603 -19.597 1.00 91.62 233 ARG A O 1
ATOM 1825 N 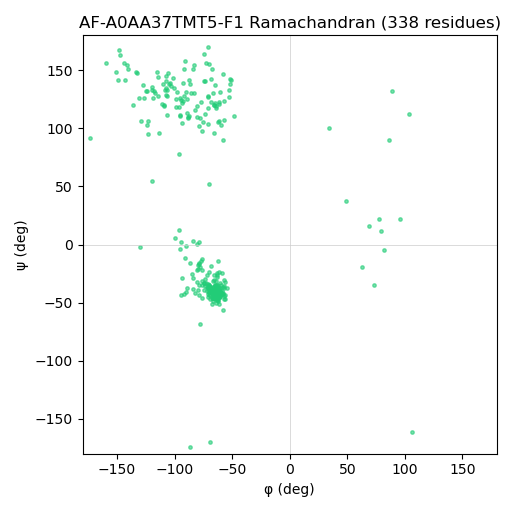N . TRP A 1 234 ? 3.092 7.421 -17.685 1.00 94.12 234 TRP A N 1
ATOM 1826 C CA . TRP A 1 234 ? 4.362 6.722 -17.866 1.00 94.12 234 TRP A CA 1
ATOM 1827 C C . TRP A 1 234 ? 4.201 5.334 -18.500 1.00 94.12 234 TRP A C 1
ATOM 1829 O O . TRP A 1 234 ? 5.199 4.696 -18.809 1.00 94.12 234 TRP A O 1
ATOM 1839 N N . GLY A 1 235 ? 2.970 4.868 -18.745 1.00 92.88 235 GLY A N 1
ATOM 1840 C CA . GLY A 1 235 ? 2.708 3.533 -19.299 1.00 92.88 235 GLY A CA 1
ATOM 1841 C C . GLY A 1 235 ? 2.839 2.395 -18.279 1.00 92.88 235 GLY A C 1
ATOM 1842 O O . GLY A 1 235 ? 3.052 1.241 -18.668 1.00 92.88 235 GLY A O 1
ATOM 1843 N N . ILE A 1 236 ? 2.720 2.723 -16.991 1.00 95.06 236 ILE A N 1
ATOM 1844 C CA . ILE A 1 236 ? 2.772 1.790 -15.863 1.00 95.06 236 ILE A CA 1
ATOM 1845 C C . ILE A 1 236 ? 1.349 1.590 -15.345 1.00 95.06 236 ILE A C 1
ATOM 1847 O O . ILE A 1 236 ? 0.592 2.550 -15.220 1.00 95.06 236 ILE A O 1
ATOM 1851 N N . GLU A 1 237 ? 1.005 0.352 -15.016 1.00 95.06 237 GLU A N 1
ATOM 1852 C CA . GLU A 1 237 ? -0.217 0.020 -14.290 1.00 95.06 237 GLU A CA 1
ATOM 18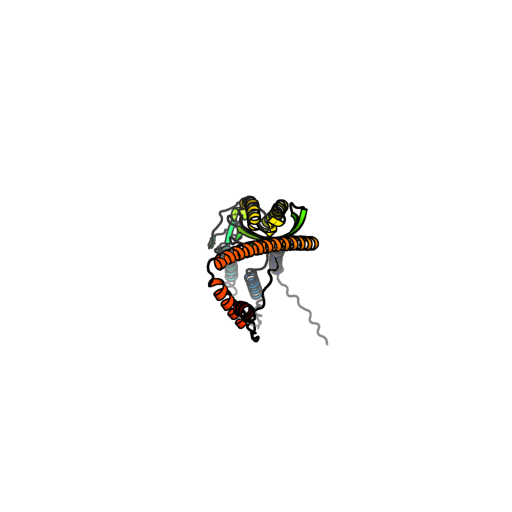53 C C . GLU A 1 237 ? 0.156 -0.382 -12.863 1.00 95.06 237 GLU A C 1
ATOM 1855 O O . GLU A 1 237 ? 1.126 -1.116 -12.646 1.00 95.06 237 GLU A O 1
ATOM 1860 N N . ILE A 1 238 ? -0.587 0.141 -11.892 1.00 96.25 238 ILE A N 1
ATOM 1861 C CA . ILE A 1 238 ? -0.441 -0.213 -10.481 1.00 96.25 238 ILE A CA 1
ATOM 1862 C C . ILE A 1 238 ? -1.524 -1.238 -10.175 1.00 96.25 238 ILE A C 1
ATOM 1864 O O . ILE A 1 238 ? -2.705 -0.927 -10.291 1.00 96.25 238 ILE A O 1
ATOM 1868 N N . ASP A 1 239 ? -1.118 -2.442 -9.785 1.00 94.00 239 ASP A N 1
ATOM 1869 C CA . ASP A 1 239 ? -2.048 -3.527 -9.476 1.00 94.00 239 ASP A CA 1
ATOM 1870 C C . ASP A 1 239 ? -2.690 -3.297 -8.098 1.00 94.00 239 ASP A C 1
ATOM 1872 O O . ASP A 1 239 ? -3.904 -3.415 -7.934 1.00 94.00 239 ASP A O 1
ATOM 1876 N N . ALA A 1 240 ? -1.875 -2.942 -7.099 1.00 93.69 240 ALA A N 1
ATOM 1877 C CA . ALA A 1 240 ? -2.334 -2.648 -5.746 1.00 93.69 240 ALA A CA 1
ATOM 1878 C C . ALA A 1 240 ? -1.310 -1.814 -4.966 1.00 93.69 240 ALA A C 1
ATOM 1880 O O . ALA A 1 240 ? -0.103 -1.854 -5.232 1.00 93.69 240 ALA A O 1
ATOM 1881 N N . VAL A 1 241 ? -1.804 -1.096 -3.955 1.00 94.75 241 VAL A N 1
ATOM 1882 C CA . VAL A 1 241 ? -0.980 -0.456 -2.924 1.00 94.75 241 VAL A CA 1
ATOM 1883 C C . VAL A 1 241 ? -1.558 -0.809 -1.568 1.00 94.75 241 VAL A C 1
ATOM 1885 O O . VAL A 1 241 ? -2.747 -0.593 -1.331 1.00 94.75 241 VAL A O 1
ATOM 1888 N N . GLU A 1 242 ? -0.727 -1.344 -0.681 1.00 93.38 242 GLU A N 1
ATOM 1889 C CA . GLU A 1 242 ? -1.161 -1.733 0.658 1.00 93.38 242 GLU A CA 1
ATOM 1890 C C . GLU A 1 242 ? -0.280 -1.105 1.727 1.00 93.38 242 GLU A C 1
ATOM 1892 O O . GLU A 1 242 ? 0.942 -1.267 1.734 1.00 93.38 242 GLU A O 1
ATOM 1897 N N . ILE A 1 243 ? -0.928 -0.420 2.669 1.00 91.75 243 ILE A N 1
ATOM 1898 C CA . ILE A 1 243 ? -0.291 0.036 3.901 1.00 91.75 243 ILE A CA 1
ATOM 1899 C C . ILE A 1 243 ? -0.014 -1.183 4.778 1.00 91.75 243 ILE A C 1
ATOM 1901 O O . ILE A 1 243 ? -0.942 -1.861 5.226 1.00 91.75 243 ILE A O 1
ATOM 1905 N N . LYS A 1 244 ? 1.267 -1.424 5.048 1.00 90.56 244 LYS A N 1
ATOM 1906 C CA . LYS A 1 244 ? 1.745 -2.554 5.838 1.00 90.56 244 LYS A CA 1
ATOM 1907 C C . LYS A 1 244 ? 1.544 -2.281 7.329 1.00 90.56 244 LYS A C 1
ATOM 1909 O O . LYS A 1 244 ? 0.656 -2.855 7.949 1.00 90.56 244 LYS A O 1
ATOM 1914 N N . ASP A 1 245 ? 2.290 -1.319 7.866 1.00 89.62 245 ASP A N 1
ATOM 1915 C CA . ASP A 1 245 ? 2.342 -1.016 9.298 1.00 89.62 245 ASP A CA 1
A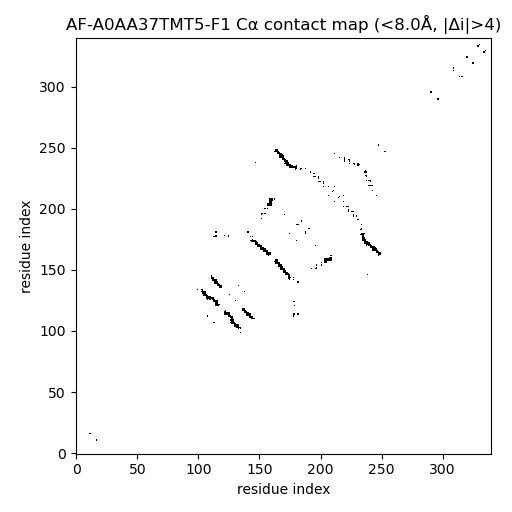TOM 1916 C C . ASP A 1 245 ? 2.196 0.495 9.535 1.00 89.62 245 ASP A C 1
ATOM 1918 O O . ASP A 1 245 ? 2.616 1.304 8.702 1.00 89.62 245 ASP A O 1
ATOM 1922 N N . VAL A 1 246 ? 1.568 0.861 10.659 1.00 91.31 246 VAL A N 1
ATOM 1923 C CA . VAL A 1 246 ? 1.390 2.249 11.123 1.00 91.31 246 VAL A CA 1
ATOM 1924 C C . VAL A 1 246 ? 1.862 2.312 12.571 1.00 91.31 246 VAL A C 1
ATOM 1926 O O . VAL A 1 246 ? 1.170 1.831 13.470 1.00 91.31 246 VAL A O 1
ATOM 1929 N N . ASP A 1 247 ? 3.028 2.906 12.794 1.00 92.69 247 ASP A N 1
ATOM 1930 C CA . ASP A 1 247 ? 3.605 3.072 14.122 1.00 92.69 247 ASP A CA 1
ATOM 1931 C C . ASP A 1 247 ? 3.200 4.425 14.706 1.00 92.69 247 ASP A C 1
ATOM 1933 O O . ASP A 1 247 ? 3.447 5.490 14.136 1.00 92.69 247 ASP A O 1
ATOM 1937 N N . ILE A 1 248 ? 2.584 4.370 15.883 1.00 93.06 248 ILE A N 1
ATOM 1938 C CA . ILE A 1 248 ? 2.130 5.534 16.649 1.00 93.06 248 ILE A CA 1
ATOM 1939 C C . ILE A 1 248 ? 3.065 5.700 17.860 1.00 93.06 248 ILE A C 1
ATOM 1941 O O . ILE A 1 248 ? 3.476 4.687 18.431 1.00 93.06 248 ILE A O 1
ATOM 1945 N N . PRO A 1 249 ? 3.385 6.923 18.320 1.00 92.19 249 PRO A N 1
ATOM 1946 C CA . PRO A 1 249 ? 4.156 7.138 19.540 1.00 92.19 249 PRO A CA 1
ATOM 1947 C C . PRO A 1 249 ? 3.578 6.391 20.749 1.00 92.19 249 PRO A C 1
ATOM 1949 O O . PRO A 1 249 ? 2.369 6.407 20.991 1.00 92.19 249 PRO A O 1
ATOM 1952 N N . GLU A 1 250 ? 4.452 5.788 21.558 1.00 92.62 250 GLU A N 1
ATOM 1953 C CA . GLU A 1 250 ? 4.057 4.936 22.690 1.00 92.62 250 GLU A CA 1
ATOM 1954 C C . GLU A 1 250 ? 3.146 5.662 23.697 1.00 92.62 250 GLU A C 1
ATOM 1956 O O . GLU A 1 250 ? 2.204 5.081 24.239 1.00 92.62 250 GLU A O 1
ATOM 1961 N N . GLN A 1 251 ? 3.382 6.959 23.918 1.00 91.69 251 GLN A N 1
ATOM 1962 C CA . GLN A 1 251 ? 2.553 7.784 24.802 1.00 91.69 251 GLN A CA 1
ATOM 1963 C C . GLN A 1 251 ? 1.087 7.819 24.346 1.00 91.69 251 GLN A C 1
ATOM 1965 O O . GLN A 1 251 ? 0.185 7.674 25.172 1.00 91.69 251 GLN A O 1
ATOM 1970 N N . MET A 1 252 ? 0.852 7.952 23.037 1.00 90.31 252 MET A N 1
ATOM 1971 C CA . MET A 1 252 ? -0.493 7.987 22.466 1.00 90.31 252 MET A CA 1
ATOM 1972 C C . MET A 1 252 ? -1.129 6.594 22.448 1.00 90.31 252 MET A C 1
ATOM 1974 O O . MET A 1 252 ? -2.298 6.456 22.799 1.00 90.31 252 MET A O 1
ATOM 1978 N N . GLN A 1 253 ? -0.358 5.544 22.138 1.00 92.00 253 GLN A N 1
ATOM 1979 C CA . GLN A 1 253 ? -0.851 4.161 22.213 1.00 92.00 253 GLN A CA 1
ATOM 1980 C C . GLN A 1 253 ? -1.386 3.826 23.612 1.00 92.00 253 GLN A C 1
ATOM 1982 O O . GLN A 1 253 ? -2.472 3.263 23.750 1.00 92.00 253 GLN A O 1
ATOM 1987 N N . ARG A 1 254 ? -0.662 4.231 24.665 1.00 93.69 254 ARG A N 1
ATOM 1988 C CA . ARG A 1 254 ? -1.099 4.051 26.058 1.00 93.69 254 ARG A CA 1
ATOM 1989 C C . ARG A 1 254 ? -2.373 4.842 26.375 1.00 93.69 254 ARG A C 1
ATOM 1991 O O . ARG A 1 254 ? -3.209 4.344 27.125 1.00 93.69 254 ARG A O 1
ATOM 1998 N N . ALA A 1 255 ? -2.532 6.051 25.832 1.00 92.00 255 ALA A N 1
ATOM 1999 C CA . ALA A 1 255 ? -3.737 6.859 26.024 1.00 92.00 255 ALA A CA 1
ATOM 2000 C C . ALA A 1 255 ? -4.970 6.213 25.365 1.00 92.00 255 ALA A C 1
ATOM 2002 O O . ALA A 1 255 ? -5.978 6.012 26.041 1.00 92.00 255 ALA A O 1
ATOM 2003 N N . ILE A 1 256 ? -4.848 5.790 24.100 1.00 91.75 256 ILE A N 1
ATOM 2004 C CA . ILE A 1 256 ? -5.909 5.081 23.362 1.00 91.75 256 ILE A CA 1
ATOM 2005 C C . ILE A 1 256 ? -6.270 3.769 24.065 1.00 91.75 256 ILE A C 1
ATOM 2007 O O . ILE A 1 256 ? -7.447 3.443 24.193 1.00 91.75 256 ILE A O 1
ATOM 2011 N N . ALA A 1 257 ? -5.279 3.019 24.560 1.00 93.12 257 ALA A N 1
ATOM 2012 C CA . ALA A 1 257 ? -5.524 1.772 25.279 1.00 93.12 257 ALA A CA 1
ATOM 2013 C C . ALA A 1 257 ? -6.370 1.990 26.545 1.00 93.12 257 ALA A C 1
ATOM 2015 O O . ALA A 1 257 ? -7.337 1.260 26.757 1.00 93.12 257 ALA A O 1
ATOM 2016 N N . ARG A 1 258 ? -6.061 3.022 27.345 1.00 95.25 258 ARG A N 1
ATOM 2017 C CA . ARG A 1 258 ? -6.846 3.377 28.543 1.00 95.25 258 ARG A CA 1
ATOM 2018 C C . ARG A 1 258 ? -8.260 3.831 28.196 1.00 95.25 258 ARG A C 1
ATOM 2020 O O . ARG A 1 258 ? -9.209 3.454 28.877 1.00 95.25 258 ARG A O 1
ATOM 2027 N N . GLU A 1 259 ? -8.412 4.630 27.143 1.00 94.75 259 GLU A N 1
ATOM 2028 C CA . GLU A 1 259 ? -9.727 5.069 26.673 1.00 94.75 259 GLU A CA 1
ATOM 2029 C C . GLU A 1 259 ? -10.569 3.879 26.189 1.00 94.75 259 GLU A C 1
ATOM 2031 O O . GLU A 1 259 ? -11.725 3.719 26.585 1.00 94.75 259 GLU A O 1
ATOM 2036 N N . ALA A 1 260 ? -9.971 2.992 25.392 1.00 94.12 260 ALA A N 1
ATOM 2037 C CA . ALA A 1 260 ? -10.622 1.786 24.903 1.00 94.12 260 ALA A CA 1
ATOM 2038 C C . ALA A 1 260 ? -11.013 0.840 26.047 1.00 94.12 260 ALA A C 1
ATOM 2040 O O . ALA A 1 260 ? -12.093 0.250 26.002 1.00 94.12 260 ALA A O 1
ATOM 2041 N N . GLU A 1 261 ? -10.175 0.705 27.077 1.00 96.06 261 GLU A N 1
ATOM 2042 C CA . GLU A 1 261 ? -10.478 -0.067 28.284 1.00 96.06 261 GLU A CA 1
ATOM 2043 C C . GLU A 1 261 ? -11.667 0.530 29.045 1.00 96.06 261 GLU A C 1
ATOM 2045 O O . GLU A 1 261 ? -12.626 -0.188 29.325 1.00 96.06 261 GLU A O 1
ATOM 2050 N N . ALA A 1 262 ? -11.684 1.848 29.266 1.00 97.19 262 ALA A N 1
ATOM 2051 C CA . ALA A 1 262 ? -12.800 2.529 29.919 1.00 97.19 262 ALA A CA 1
ATOM 2052 C C . ALA A 1 262 ? -14.119 2.386 29.132 1.00 97.19 262 ALA A C 1
ATOM 2054 O O . ALA A 1 262 ? -15.179 2.149 29.717 1.00 97.19 262 ALA A O 1
ATOM 2055 N N . ILE A 1 263 ? -14.075 2.477 27.796 1.00 96.81 263 ILE A N 1
ATOM 2056 C CA . ILE A 1 263 ? -15.250 2.265 26.934 1.00 96.81 263 ILE A CA 1
ATOM 2057 C C . ILE A 1 263 ? -15.719 0.807 26.996 1.00 96.81 263 ILE A C 1
ATOM 2059 O O . ILE A 1 263 ? -16.926 0.555 27.071 1.00 96.81 263 ILE A O 1
ATOM 2063 N N . ARG A 1 264 ? -14.790 -0.157 26.971 1.00 96.81 264 ARG A N 1
ATOM 2064 C CA . ARG A 1 264 ? -15.102 -1.588 27.095 1.00 96.81 264 ARG A CA 1
ATOM 2065 C C . ARG A 1 264 ? -15.726 -1.899 28.449 1.00 96.81 264 ARG A C 1
ATOM 2067 O O . ARG A 1 264 ? -16.746 -2.580 28.483 1.00 96.81 264 ARG A O 1
ATOM 2074 N N . GLU A 1 265 ? -15.183 -1.357 29.535 1.00 97.62 265 GLU A N 1
ATOM 2075 C CA . GLU A 1 265 ? -15.723 -1.540 30.880 1.00 97.62 265 GLU A CA 1
ATOM 2076 C C . GLU A 1 265 ? -17.117 -0.913 31.009 1.00 97.62 265 GLU A C 1
ATOM 2078 O O . GLU A 1 265 ? -18.048 -1.560 31.490 1.00 97.62 265 GLU A O 1
ATOM 2083 N N . LYS A 1 266 ? -17.306 0.310 30.496 1.00 98.19 266 LYS A N 1
ATOM 2084 C CA . LYS A 1 266 ? -18.623 0.959 30.445 1.00 98.19 266 LYS A CA 1
ATOM 2085 C C . LYS A 1 266 ? -19.637 0.104 29.681 1.00 98.19 266 LYS A C 1
ATOM 2087 O O . LYS A 1 266 ? -20.743 -0.101 30.176 1.00 98.19 266 LYS A O 1
ATOM 2092 N N . ARG A 1 267 ? -19.272 -0.410 28.500 1.00 97.88 267 ARG A N 1
ATOM 2093 C CA . ARG A 1 267 ? -20.143 -1.299 27.710 1.00 97.88 267 ARG A CA 1
ATOM 2094 C C . ARG A 1 267 ? -20.457 -2.592 28.455 1.00 97.88 267 ARG A C 1
ATOM 2096 O O . ARG A 1 267 ? -21.617 -2.979 28.494 1.00 97.88 267 ARG A O 1
ATOM 2103 N N . ALA A 1 268 ? -19.466 -3.219 29.084 1.00 98.12 268 ALA A N 1
ATOM 2104 C CA . ALA A 1 268 ? -19.668 -4.436 29.865 1.00 98.12 268 ALA A CA 1
ATOM 2105 C C . ALA A 1 268 ? -20.640 -4.212 31.035 1.00 98.12 268 ALA A C 1
ATOM 2107 O O . ALA A 1 268 ? -21.513 -5.043 31.271 1.00 98.12 268 ALA A O 1
ATOM 2108 N N . ARG A 1 269 ? -20.544 -3.069 31.731 1.00 98.06 269 ARG A N 1
ATOM 2109 C CA . ARG A 1 269 ? -21.477 -2.704 32.809 1.00 98.06 269 ARG A CA 1
ATOM 2110 C C . ARG A 1 269 ? -22.907 -2.508 32.304 1.00 98.06 269 ARG A C 1
ATOM 2112 O O . ARG A 1 269 ? -23.829 -2.976 32.961 1.00 98.06 269 ARG A O 1
ATOM 2119 N N . ILE A 1 270 ? -23.089 -1.857 31.152 1.00 98.38 270 ILE A N 1
ATOM 2120 C CA . ILE A 1 270 ? -24.416 -1.668 30.540 1.00 98.38 270 ILE A CA 1
ATOM 2121 C C . ILE A 1 270 ? -25.018 -3.020 30.152 1.00 98.38 270 ILE A C 1
ATOM 2123 O O . ILE A 1 270 ? -26.117 -3.330 30.591 1.00 98.38 270 ILE A O 1
ATOM 2127 N N . ILE A 1 271 ? -24.264 -3.857 29.430 1.00 98.12 271 ILE A N 1
ATOM 2128 C CA . ILE A 1 271 ? -24.720 -5.191 29.006 1.00 98.12 271 ILE A CA 1
ATOM 2129 C C . ILE A 1 271 ? -25.077 -6.057 30.219 1.00 98.12 271 ILE A C 1
ATOM 2131 O O . ILE A 1 271 ? -26.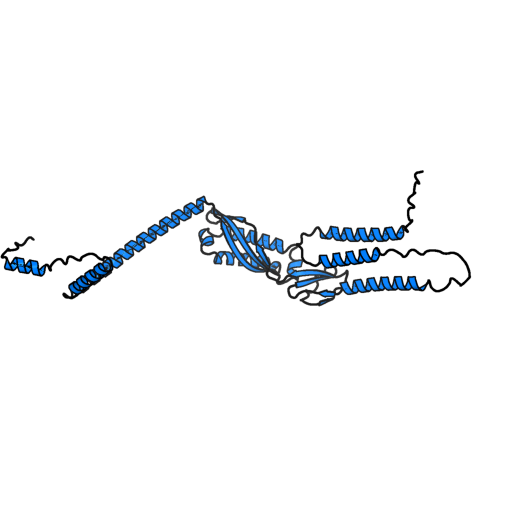076 -6.770 30.199 1.00 98.12 271 ILE A O 1
ATOM 2135 N N . LYS A 1 272 ? -24.289 -5.986 31.299 1.00 98.06 272 LYS A N 1
ATOM 2136 C CA . LYS A 1 272 ? -24.583 -6.712 32.538 1.00 98.06 272 LYS A CA 1
ATOM 2137 C C . LYS A 1 272 ? -25.876 -6.220 33.192 1.00 98.06 272 LYS A C 1
ATOM 2139 O O . LYS A 1 272 ? -26.700 -7.045 33.559 1.00 98.06 272 LYS A O 1
ATOM 2144 N N . ALA A 1 273 ? -26.061 -4.907 33.317 1.00 98.25 273 ALA A N 1
ATOM 2145 C CA . ALA A 1 273 ? -27.275 -4.337 33.901 1.00 98.25 273 ALA A CA 1
ATOM 2146 C C . ALA A 1 273 ? -28.526 -4.648 33.057 1.00 98.25 273 ALA A C 1
ATOM 2148 O O . ALA A 1 273 ? -29.579 -4.966 33.605 1.00 98.25 273 ALA A O 1
ATOM 2149 N N . GLU A 1 274 ? -28.408 -4.602 31.728 1.00 98.19 274 GLU A N 1
ATOM 2150 C CA . GLU A 1 274 ? -29.469 -5.008 30.799 1.00 98.19 274 GLU A CA 1
ATOM 2151 C C . GLU A 1 274 ? -29.794 -6.498 30.943 1.00 98.19 274 GLU A C 1
ATOM 2153 O O . GLU A 1 274 ? -30.963 -6.853 31.085 1.00 98.19 274 GLU A O 1
ATOM 2158 N N . GLY A 1 275 ? -28.772 -7.356 31.005 1.00 98.38 275 GLY A N 1
ATOM 2159 C CA . GLY A 1 275 ? -28.939 -8.790 31.235 1.00 98.38 275 GLY A CA 1
ATOM 2160 C C . GLY A 1 275 ? -29.566 -9.117 32.594 1.00 98.38 275 GLY A C 1
ATOM 2161 O O . GLY A 1 275 ? -30.413 -10.001 32.674 1.00 98.38 275 GLY A O 1
ATOM 2162 N N . GLU A 1 276 ? -29.206 -8.390 33.658 1.00 97.69 276 GLU A N 1
ATOM 2163 C CA . GLU A 1 276 ? -29.821 -8.530 34.986 1.00 97.69 276 GLU A CA 1
ATOM 2164 C C . GLU A 1 276 ? -31.303 -8.129 34.972 1.00 97.69 276 GLU A C 1
ATOM 2166 O O . GLU A 1 276 ? -32.132 -8.826 35.558 1.00 97.69 276 GLU A O 1
ATOM 2171 N N . ASN A 1 277 ? -31.660 -7.052 34.265 1.00 97.81 277 ASN A N 1
ATOM 2172 C CA . ASN A 1 277 ? -33.051 -6.625 34.117 1.00 97.81 277 ASN A CA 1
ATOM 2173 C C . ASN A 1 277 ? -33.872 -7.634 33.295 1.00 97.81 277 ASN A C 1
ATOM 2175 O O . ASN A 1 277 ? -34.962 -8.028 33.709 1.00 97.81 277 ASN A O 1
ATOM 2179 N N . GLU A 1 278 ? -33.336 -8.109 32.166 1.00 98.12 278 GLU A N 1
ATOM 2180 C CA . GLU A 1 278 ? -33.998 -9.126 31.342 1.00 98.12 278 GLU A CA 1
ATOM 2181 C C . GLU A 1 278 ? -34.186 -10.441 32.121 1.00 98.12 278 GLU A C 1
ATOM 2183 O O . GLU A 1 278 ? -35.257 -11.053 32.077 1.00 98.12 278 GLU A O 1
ATOM 2188 N N . ALA A 1 279 ? -33.178 -10.859 32.893 1.00 97.50 279 ALA A N 1
ATOM 2189 C CA . ALA A 1 279 ? -33.274 -12.030 33.757 1.00 97.50 279 ALA A CA 1
ATOM 2190 C C . ALA A 1 279 ? -34.340 -11.850 34.850 1.00 97.50 279 ALA A C 1
ATOM 2192 O O . ALA A 1 279 ? -35.151 -12.752 35.064 1.00 97.50 279 ALA A O 1
ATOM 2193 N N . ALA A 1 280 ? -34.383 -10.691 35.513 1.00 96.94 280 ALA A N 1
ATOM 2194 C CA . ALA A 1 280 ? -35.377 -10.395 36.543 1.00 96.94 280 ALA A CA 1
ATOM 2195 C C . ALA A 1 280 ? -36.811 -10.420 35.988 1.00 96.94 280 ALA A C 1
ATOM 2197 O O . ALA A 1 280 ? -37.700 -10.988 36.624 1.00 96.94 280 ALA A O 1
ATOM 2198 N N . GLN A 1 281 ? -37.028 -9.876 34.785 1.00 97.75 281 GLN A N 1
ATOM 2199 C CA . GLN A 1 281 ? -38.328 -9.921 34.108 1.00 97.75 281 GLN A CA 1
ATOM 2200 C C . GLN A 1 281 ? -38.766 -11.359 33.823 1.00 97.75 281 GLN A C 1
ATOM 2202 O O . GLN A 1 281 ? -39.850 -11.762 34.245 1.00 97.75 281 GLN A O 1
ATOM 2207 N N . LYS A 1 282 ? -37.900 -12.173 33.204 1.00 96.75 282 LYS A N 1
ATOM 2208 C CA . LYS A 1 282 ? -38.220 -13.581 32.911 1.00 96.75 282 LYS A CA 1
ATOM 2209 C C . LYS A 1 282 ? -38.466 -14.403 34.176 1.00 96.75 282 LYS A C 1
ATOM 2211 O O . LYS A 1 282 ? -39.335 -15.272 34.185 1.00 96.75 282 LYS A O 1
ATOM 2216 N N . LEU A 1 283 ? -37.730 -14.138 35.257 1.00 94.38 283 LEU A N 1
ATOM 2217 C CA . LEU A 1 283 ? -37.955 -14.794 36.547 1.00 94.38 283 LEU A CA 1
ATOM 2218 C C . LEU A 1 283 ? -39.297 -14.394 37.170 1.00 94.38 283 LEU A C 1
ATOM 2220 O O . LEU A 1 283 ? -39.986 -15.260 37.708 1.00 94.38 283 LEU A O 1
ATOM 2224 N N . ALA A 1 284 ? -39.692 -13.123 37.078 1.00 95.75 284 ALA A N 1
ATOM 2225 C CA . ALA A 1 284 ? -40.992 -12.658 37.556 1.00 95.75 284 ALA A CA 1
ATOM 2226 C C . ALA A 1 284 ? -42.150 -13.288 36.763 1.00 95.75 284 ALA A C 1
ATOM 2228 O O . ALA A 1 284 ? -43.115 -13.768 37.360 1.00 95.75 284 ALA A O 1
ATOM 2229 N N . GLU A 1 285 ? -42.029 -13.365 35.435 1.00 95.38 285 GLU A N 1
ATOM 2230 C CA . GLU A 1 285 ? -42.989 -14.063 34.569 1.00 95.38 285 GLU A CA 1
ATOM 2231 C C . GLU A 1 285 ? -43.081 -15.557 34.910 1.00 95.38 285 GLU A C 1
ATOM 2233 O O . GLU A 1 285 ? -44.177 -16.101 35.060 1.00 95.38 285 GLU A O 1
ATOM 2238 N N . ALA A 1 286 ? -41.938 -16.224 35.101 1.00 92.44 286 ALA A N 1
ATOM 2239 C CA . ALA A 1 286 ? -41.895 -17.624 35.509 1.00 92.44 286 ALA A CA 1
ATOM 2240 C C . ALA A 1 286 ? -42.539 -17.846 36.886 1.00 92.44 286 ALA A C 1
ATOM 2242 O O . ALA A 1 286 ? -43.293 -18.802 37.058 1.00 92.44 286 ALA A O 1
ATOM 2243 N N . ALA A 1 287 ? -42.293 -16.961 37.855 1.00 91.19 287 ALA A N 1
ATOM 2244 C CA . ALA A 1 287 ? -42.911 -17.029 39.177 1.00 91.19 287 ALA A CA 1
ATOM 2245 C C . ALA A 1 287 ? -44.436 -16.861 39.102 1.00 91.19 287 ALA A C 1
ATOM 2247 O O . ALA A 1 287 ? -45.164 -17.627 39.735 1.00 91.19 287 ALA A O 1
ATOM 2248 N N . ALA A 1 288 ? -44.923 -15.919 38.286 1.00 91.56 288 ALA A N 1
ATOM 2249 C CA . ALA A 1 288 ? -46.351 -15.744 38.038 1.00 91.56 288 ALA A CA 1
ATOM 2250 C C . ALA A 1 288 ? -46.973 -17.002 37.409 1.00 91.56 288 ALA A C 1
ATOM 2252 O O . ALA A 1 288 ? -48.025 -17.452 37.861 1.00 91.56 288 ALA A O 1
ATOM 2253 N N . MET A 1 289 ? -46.302 -17.627 36.433 1.00 89.19 289 MET A N 1
ATOM 2254 C CA . MET A 1 289 ? -46.755 -18.892 35.842 1.00 89.19 289 MET A CA 1
ATOM 2255 C C . MET A 1 289 ? -46.771 -20.039 36.859 1.00 89.19 289 MET A C 1
ATOM 2257 O O . MET A 1 289 ? -47.767 -20.755 36.947 1.00 89.19 289 MET A O 1
ATOM 2261 N N . ILE A 1 290 ? -45.722 -20.199 37.670 1.00 89.81 290 ILE A N 1
ATOM 2262 C CA . ILE A 1 290 ? -45.664 -21.232 38.718 1.00 89.81 290 ILE A CA 1
ATOM 2263 C C . ILE A 1 290 ? -46.799 -21.042 39.734 1.00 89.81 290 ILE A C 1
ATOM 2265 O O . ILE A 1 290 ? -47.414 -22.023 40.143 1.00 89.81 290 ILE A O 1
ATOM 2269 N N . ALA A 1 291 ? -47.129 -19.798 40.097 1.00 87.44 291 ALA A N 1
ATOM 2270 C CA . ALA A 1 291 ? -48.210 -19.501 41.035 1.00 87.44 291 ALA A CA 1
ATOM 2271 C C . ALA A 1 291 ? -49.601 -19.929 40.527 1.00 87.44 291 ALA A C 1
ATOM 2273 O O . ALA A 1 291 ? -50.474 -20.229 41.339 1.00 87.44 291 ALA A O 1
ATOM 2274 N N . THR A 1 292 ? -49.817 -20.002 39.206 1.00 91.62 292 THR A N 1
ATOM 2275 C CA . THR A 1 292 ? -51.106 -20.456 38.644 1.00 91.62 292 THR A CA 1
ATOM 2276 C C . THR A 1 292 ? -51.368 -21.953 38.840 1.00 91.62 292 THR A C 1
ATOM 2278 O O . THR A 1 292 ? -52.527 -22.366 38.856 1.00 91.62 292 THR A O 1
ATOM 2281 N N . ALA A 1 293 ? -50.324 -22.772 39.013 1.00 88.06 293 ALA A N 1
ATOM 2282 C CA . ALA A 1 293 ? -50.434 -24.223 39.126 1.00 88.06 293 ALA A CA 1
ATOM 2283 C C . ALA A 1 293 ? -49.801 -24.718 40.444 1.00 88.06 293 ALA A C 1
ATOM 2285 O O . ALA A 1 293 ? -48.576 -24.802 40.537 1.00 88.06 293 ALA A O 1
ATOM 2286 N N . PRO A 1 294 ? -50.589 -25.133 41.457 1.00 78.75 294 PRO A N 1
ATOM 2287 C CA . PRO A 1 294 ? -50.065 -25.461 42.789 1.00 78.75 294 PRO A CA 1
ATOM 2288 C C . PRO A 1 294 ? -49.047 -26.621 42.808 1.00 78.75 294 PRO A C 1
ATOM 2290 O O . PRO A 1 294 ? -48.196 -26.667 43.690 1.00 78.75 294 PRO A O 1
ATOM 2293 N N . GLY A 1 295 ? -49.069 -27.524 41.818 1.00 85.56 295 GLY A N 1
ATOM 2294 C CA . GLY A 1 295 ? -48.071 -28.597 41.679 1.00 85.56 295 GLY A CA 1
ATOM 2295 C C . GLY A 1 295 ? -46.722 -28.166 41.078 1.00 85.56 295 GLY A C 1
ATOM 2296 O O . GLY A 1 295 ? -45.739 -28.893 41.204 1.00 85.56 295 GLY A O 1
ATOM 2297 N N . ALA A 1 296 ? -46.637 -26.994 40.436 1.00 86.81 296 ALA A N 1
ATOM 2298 C CA . ALA A 1 296 ? -45.414 -26.536 39.770 1.00 86.81 296 ALA A CA 1
ATOM 2299 C C . ALA A 1 296 ? -44.307 -26.145 40.764 1.00 86.81 296 ALA A C 1
ATOM 2301 O O . ALA A 1 296 ? -43.127 -26.380 40.498 1.00 86.81 296 ALA A O 1
ATOM 2302 N N . LEU A 1 297 ? -44.678 -25.596 41.928 1.00 86.56 297 LEU A N 1
ATOM 2303 C CA . LEU A 1 297 ? -43.725 -25.236 42.982 1.00 86.56 297 LEU A CA 1
ATOM 2304 C C . LEU A 1 297 ? -43.032 -26.479 43.563 1.00 86.56 297 LEU A C 1
ATOM 2306 O O . LEU A 1 297 ? -41.833 -26.450 43.833 1.00 86.56 297 LEU A O 1
ATOM 2310 N N . GLU A 1 298 ? -43.775 -27.577 43.703 1.00 84.56 298 GLU A N 1
ATOM 2311 C CA . GLU A 1 298 ? -43.244 -28.841 44.214 1.00 84.56 298 GLU A CA 1
ATOM 2312 C C . GLU A 1 298 ? -42.288 -29.497 43.211 1.00 84.56 298 GLU A C 1
ATOM 2314 O O . GLU A 1 298 ? -41.184 -29.897 43.577 1.00 84.56 298 GLU A O 1
ATOM 2319 N N . LEU A 1 299 ? -42.638 -29.508 41.918 1.00 88.19 299 LEU A N 1
ATOM 2320 C CA . LEU A 1 299 ? -41.731 -29.966 40.857 1.00 88.19 299 LEU A CA 1
ATOM 2321 C C . LEU A 1 299 ? -40.440 -29.140 40.810 1.00 88.19 299 LEU A C 1
ATOM 2323 O O . LEU A 1 299 ? -39.356 -29.707 40.683 1.00 88.19 299 LEU A O 1
ATOM 2327 N N . ARG A 1 300 ? -40.542 -27.812 40.958 1.00 86.06 300 ARG A N 1
ATOM 2328 C CA . ARG A 1 300 ? -39.376 -26.924 41.039 1.00 86.06 300 ARG A CA 1
ATOM 2329 C C . ARG A 1 300 ? -38.510 -27.270 42.249 1.00 86.06 300 ARG A C 1
ATOM 2331 O O . ARG A 1 300 ? -37.305 -27.371 42.077 1.00 86.06 300 ARG A O 1
ATOM 2338 N N . ARG A 1 301 ? -39.105 -27.498 43.430 1.00 82.88 301 ARG A N 1
ATOM 2339 C CA . ARG A 1 301 ? -38.404 -27.948 44.650 1.00 82.88 301 ARG A CA 1
ATOM 2340 C C . ARG A 1 301 ? -37.633 -29.246 44.425 1.00 82.88 301 ARG A C 1
ATOM 2342 O O . ARG A 1 301 ? -36.470 -29.335 44.804 1.00 82.88 301 ARG A O 1
ATOM 2349 N N . LEU A 1 302 ? -38.265 -30.235 43.795 1.00 87.06 302 LEU A N 1
ATOM 2350 C CA . LEU A 1 302 ? -37.617 -31.502 43.459 1.00 87.06 302 LEU A CA 1
ATOM 2351 C C . LEU A 1 302 ? -36.466 -31.301 42.461 1.00 87.06 302 LEU A C 1
ATOM 2353 O O . LEU A 1 302 ? -35.405 -31.892 42.649 1.00 87.06 302 LEU A O 1
ATOM 2357 N N . GLN A 1 303 ? -36.633 -30.425 41.461 1.00 86.44 303 GLN A N 1
ATOM 2358 C CA . GLN A 1 303 ? -35.563 -30.067 40.523 1.00 86.44 303 GLN A CA 1
ATOM 2359 C C . GLN A 1 303 ? -34.365 -29.415 41.224 1.00 86.44 303 GLN A C 1
ATOM 2361 O O . GLN A 1 303 ? -33.233 -29.834 40.974 1.00 86.44 303 GLN A O 1
ATOM 2366 N N . THR A 1 304 ? -34.589 -28.462 42.139 1.00 85.44 304 THR A N 1
ATOM 2367 C CA . THR A 1 304 ? -33.495 -27.847 42.909 1.00 85.44 304 THR A CA 1
ATOM 2368 C C . THR A 1 304 ? -32.758 -28.877 43.756 1.00 85.44 304 THR A C 1
ATOM 2370 O O . THR A 1 304 ? -31.538 -28.818 43.863 1.00 85.44 304 THR A O 1
ATOM 2373 N N . LEU A 1 305 ? -33.470 -29.850 44.334 1.00 82.38 305 LEU A N 1
ATOM 2374 C CA . LEU A 1 305 ? -32.843 -30.939 45.086 1.00 82.38 305 LEU A CA 1
ATOM 2375 C C . LEU A 1 305 ? -31.954 -31.818 44.195 1.00 82.38 305 LEU A C 1
ATOM 2377 O O . LEU A 1 305 ? -30.871 -32.210 44.629 1.00 82.38 305 LEU A O 1
ATOM 2381 N N . THR A 1 306 ? -32.361 -32.092 42.951 1.00 82.25 306 THR A N 1
ATOM 2382 C CA . THR A 1 306 ? -31.505 -32.797 41.983 1.00 82.25 306 THR A CA 1
ATOM 2383 C C . THR A 1 306 ? -30.303 -31.972 41.522 1.00 82.25 306 THR A C 1
ATOM 2385 O O . THR A 1 306 ? -29.219 -32.535 41.444 1.00 82.25 306 THR A O 1
ATOM 2388 N N . GLU A 1 307 ? -30.441 -30.667 41.257 1.00 81.00 307 GLU A N 1
ATOM 2389 C CA . GLU A 1 307 ? -29.305 -29.808 40.864 1.00 81.00 307 GLU A CA 1
ATOM 2390 C C . GLU A 1 307 ? -28.263 -29.701 41.990 1.00 81.00 307 GLU A C 1
ATOM 2392 O O . GLU A 1 307 ? -27.073 -29.921 41.758 1.00 81.00 307 GLU A O 1
ATOM 2397 N N . ILE A 1 308 ? -28.710 -29.478 43.232 1.00 78.00 308 ILE A N 1
ATOM 2398 C CA . ILE A 1 308 ? -27.832 -29.428 44.414 1.00 78.00 308 ILE A CA 1
ATOM 2399 C C . ILE A 1 308 ? -27.146 -30.783 44.646 1.00 78.00 308 ILE A C 1
ATOM 2401 O O . ILE A 1 308 ? -25.961 -30.825 44.978 1.00 78.00 308 ILE A O 1
ATOM 2405 N N . GLY A 1 309 ? -27.866 -31.890 44.438 1.00 70.81 309 GLY A N 1
ATOM 2406 C CA . GLY A 1 309 ? -27.320 -33.243 44.568 1.00 70.81 309 GLY A CA 1
ATOM 2407 C C . GLY A 1 309 ? -26.281 -33.614 43.503 1.00 70.81 309 GLY A C 1
ATOM 2408 O O . GLY A 1 309 ? -25.510 -34.548 43.718 1.00 70.81 309 GLY A O 1
ATOM 2409 N N . VAL A 1 310 ? -26.233 -32.898 42.374 1.00 69.50 310 VAL A N 1
ATOM 2410 C CA . VAL A 1 310 ? -25.247 -33.116 41.302 1.00 69.50 310 VAL A CA 1
ATOM 2411 C C . VAL A 1 310 ? -23.973 -32.290 41.524 1.00 69.50 310 VAL A C 1
ATOM 2413 O O . VAL A 1 310 ? -22.884 -32.802 41.272 1.00 69.50 310 VAL A O 1
ATOM 2416 N N . GLU A 1 311 ? -24.069 -31.052 42.024 1.00 65.56 311 GLU A N 1
ATOM 2417 C CA . GLU A 1 311 ? -22.893 -30.184 42.239 1.00 65.56 311 GLU A CA 1
ATOM 2418 C C . GLU A 1 311 ? -22.174 -30.405 43.584 1.00 65.56 311 GLU A C 1
ATOM 2420 O O . GLU A 1 311 ? -20.964 -30.174 43.675 1.00 65.56 311 GLU A O 1
ATOM 2425 N N . HIS A 1 312 ? -22.854 -30.910 44.622 1.00 53.03 312 HIS A N 1
ATOM 2426 C CA . HIS A 1 312 ? -22.231 -31.182 45.920 1.00 53.03 312 HIS A CA 1
ATOM 2427 C C . HIS A 1 312 ? -22.658 -32.536 46.507 1.00 53.03 312 HIS A C 1
ATOM 2429 O O . HIS A 1 312 ? -23.816 -32.757 46.841 1.00 53.03 312 HIS A O 1
ATOM 2435 N N . ASN A 1 313 ? -21.681 -33.423 46.733 1.00 52.53 313 ASN A N 1
ATOM 2436 C CA . ASN A 1 313 ? -21.809 -34.682 47.482 1.00 52.53 313 ASN A CA 1
ATOM 2437 C C . ASN A 1 313 ? -21.997 -34.419 48.997 1.00 52.53 313 ASN A C 1
ATOM 2439 O O . ASN A 1 313 ? -21.209 -34.886 49.820 1.00 52.53 313 ASN A O 1
ATOM 2443 N N . SER A 1 314 ? -22.967 -33.580 49.371 1.00 53.91 314 SER A N 1
ATOM 2444 C CA . SER A 1 314 ? -23.267 -33.211 50.754 1.00 53.91 314 SER A CA 1
ATOM 2445 C C . SER A 1 314 ? -24.601 -33.815 51.192 1.00 53.91 314 SER A C 1
ATOM 2447 O O . SER A 1 314 ? -25.573 -33.870 50.441 1.00 53.91 314 SER A O 1
ATOM 2449 N N . THR A 1 315 ? -24.635 -34.331 52.421 1.00 57.41 315 THR A N 1
ATOM 2450 C CA . THR A 1 315 ? -25.814 -34.960 53.021 1.00 57.41 315 THR A CA 1
ATOM 2451 C C . THR A 1 315 ? -26.958 -33.949 53.111 1.00 57.41 315 THR A C 1
ATOM 2453 O O . THR A 1 315 ? -26.941 -33.052 53.954 1.00 57.41 315 THR A O 1
ATOM 2456 N N . ILE A 1 316 ? -27.959 -34.098 52.245 1.00 55.50 316 ILE A N 1
ATOM 2457 C CA . ILE A 1 316 ? -29.147 -33.243 52.208 1.00 55.50 316 ILE A CA 1
ATOM 2458 C C . ILE A 1 316 ? -30.000 -33.554 53.446 1.00 55.50 316 ILE A C 1
ATOM 2460 O O . ILE A 1 316 ? -30.680 -34.577 53.510 1.00 55.50 316 ILE A O 1
ATOM 2464 N N . ILE A 1 317 ? -29.969 -32.673 54.449 1.00 57.69 317 ILE A N 1
ATOM 2465 C CA . ILE A 1 317 ? -30.922 -32.710 55.563 1.00 57.69 317 ILE A CA 1
ATOM 2466 C C . ILE A 1 317 ? -32.238 -32.142 55.030 1.00 57.69 317 ILE A C 1
ATOM 2468 O O . ILE A 1 317 ? -32.414 -30.928 54.937 1.00 57.69 317 ILE A O 1
ATOM 2472 N N . ALA A 1 318 ? -33.155 -33.025 54.639 1.00 57.78 318 ALA A N 1
ATOM 2473 C CA . ALA A 1 318 ? -34.497 -32.639 54.230 1.00 57.78 318 ALA A CA 1
ATOM 2474 C C . ALA A 1 318 ? -35.221 -31.978 55.417 1.00 57.78 318 ALA A C 1
ATOM 2476 O O . ALA A 1 318 ? -35.616 -32.653 56.369 1.00 57.78 318 ALA A O 1
ATOM 2477 N N . MET A 1 319 ? -35.380 -30.652 55.385 1.00 57.16 319 MET A N 1
ATOM 2478 C CA . MET A 1 319 ? -36.271 -29.970 56.322 1.00 57.16 319 MET A CA 1
ATOM 2479 C C . MET A 1 319 ? -37.703 -30.431 56.044 1.00 57.16 319 MET A C 1
ATOM 2481 O O . MET A 1 319 ? -38.200 -30.316 54.925 1.00 57.16 319 MET A O 1
ATOM 2485 N N . LEU A 1 320 ? -38.337 -30.993 57.074 1.00 64.56 320 LEU A N 1
ATOM 2486 C CA . LEU A 1 320 ? -39.707 -31.499 57.041 1.00 64.56 320 LEU A CA 1
ATOM 2487 C C . LEU A 1 320 ? -40.689 -30.447 56.482 1.00 64.56 320 LEU A C 1
ATOM 2489 O O . LEU A 1 320 ? -40.556 -29.265 56.814 1.00 64.56 320 LEU A O 1
ATOM 2493 N N . PRO A 1 321 ? -41.693 -30.860 55.679 1.00 69.50 321 PRO A N 1
ATOM 2494 C CA . PRO A 1 321 ? -42.684 -29.956 55.103 1.00 69.50 321 PRO A CA 1
ATOM 2495 C C . PRO A 1 321 ? -43.354 -29.093 56.174 1.00 69.50 321 PRO A C 1
ATOM 2497 O O . PRO A 1 321 ? -43.822 -29.594 57.197 1.00 69.50 321 PRO A O 1
ATOM 2500 N N . VAL A 1 322 ? -43.459 -27.791 55.912 1.00 69.00 322 VAL A N 1
ATOM 2501 C CA . VAL A 1 322 ? -44.095 -26.817 56.817 1.00 69.00 322 VAL A CA 1
ATOM 2502 C C . VAL A 1 322 ? -45.563 -27.188 57.091 1.00 69.00 322 VAL A C 1
ATOM 2504 O O . VAL A 1 322 ? -46.093 -26.915 58.160 1.00 69.00 322 VAL A O 1
ATOM 2507 N N . GLU A 1 323 ? -46.204 -27.924 56.186 1.00 67.81 323 GLU A N 1
ATOM 2508 C CA . GLU A 1 323 ? -47.557 -28.470 56.345 1.00 67.81 323 GLU A CA 1
ATOM 2509 C C . GLU A 1 323 ? -47.663 -29.489 57.492 1.00 67.81 323 GLU A C 1
ATOM 2511 O O . GLU A 1 323 ? -48.655 -29.483 58.220 1.00 67.81 323 GLU A O 1
ATOM 2516 N N . LEU A 1 324 ? -46.625 -30.306 57.717 1.00 65.94 324 LEU A N 1
ATOM 2517 C CA . LEU A 1 324 ? -46.542 -31.226 58.858 1.00 65.94 324 LEU A CA 1
ATOM 2518 C C . LEU A 1 324 ? -46.346 -30.465 60.174 1.00 65.94 324 LEU A C 1
ATOM 2520 O O . LEU A 1 324 ? -46.925 -30.848 61.187 1.00 65.94 324 LEU A O 1
ATOM 2524 N N . LEU A 1 325 ? -45.601 -29.355 60.155 1.00 67.50 325 LEU A N 1
ATOM 2525 C CA . LEU A 1 325 ? -45.460 -28.452 61.304 1.00 67.50 325 LEU A CA 1
ATOM 2526 C C . LEU A 1 325 ? -46.770 -27.712 61.616 1.00 67.50 325 LEU A C 1
ATOM 2528 O O . LEU A 1 325 ? -47.146 -27.609 62.780 1.00 67.50 325 LEU A O 1
ATOM 2532 N N . HIS A 1 326 ? -47.505 -27.256 60.599 1.00 66.25 326 HIS A N 1
ATOM 2533 C CA . HIS A 1 326 ? -48.814 -26.617 60.770 1.00 66.25 326 HIS A CA 1
ATOM 2534 C C . HIS A 1 326 ? -49.893 -27.617 61.222 1.00 66.25 326 HIS A C 1
ATOM 2536 O O . HIS A 1 326 ? -50.749 -27.269 62.037 1.00 66.25 326 HIS A O 1
ATOM 2542 N N . ALA A 1 327 ? -49.849 -28.866 60.745 1.00 67.31 327 ALA A N 1
ATOM 2543 C CA . ALA A 1 327 ? -50.725 -29.941 61.209 1.00 67.31 327 ALA A CA 1
ATOM 2544 C C . ALA A 1 327 ? -50.395 -30.360 62.652 1.00 67.31 327 ALA A C 1
ATOM 2546 O O . ALA A 1 327 ? -51.302 -30.475 63.473 1.00 67.31 327 ALA A O 1
ATOM 2547 N N . ALA A 1 328 ? -49.111 -30.501 62.996 1.00 71.50 328 ALA A N 1
ATOM 2548 C CA . ALA A 1 328 ? -48.669 -30.773 64.361 1.00 71.50 328 ALA A CA 1
ATOM 2549 C C . ALA A 1 328 ? -49.009 -29.619 65.319 1.00 71.50 328 ALA A C 1
ATOM 2551 O O . ALA A 1 328 ? -49.483 -29.873 66.422 1.00 71.50 328 ALA A O 1
ATOM 2552 N N . GLY A 1 329 ? -48.860 -28.361 64.890 1.00 69.12 329 GLY A N 1
ATOM 2553 C CA . GLY A 1 329 ? -49.270 -27.181 65.660 1.00 69.12 329 GLY A CA 1
ATOM 2554 C C . GLY A 1 329 ? -50.781 -27.124 65.913 1.00 69.12 329 GLY A C 1
ATOM 2555 O O . GLY A 1 329 ? -51.205 -26.818 67.027 1.00 69.12 329 GLY A O 1
ATOM 2556 N N . ARG A 1 330 ? -51.599 -27.508 64.919 1.00 65.44 330 ARG A N 1
ATOM 2557 C CA . ARG A 1 330 ? -53.062 -27.634 65.060 1.00 65.44 330 ARG A CA 1
ATOM 2558 C C . ARG A 1 330 ? -53.488 -28.789 65.970 1.00 65.44 330 ARG A C 1
ATOM 2560 O O . ARG A 1 330 ? -54.454 -28.637 66.709 1.00 65.44 330 ARG A O 1
ATOM 2567 N N . ILE A 1 331 ? -52.778 -29.918 65.941 1.00 67.69 331 ILE A N 1
ATOM 2568 C CA . ILE A 1 331 ? -53.050 -31.089 66.795 1.00 67.69 331 ILE A CA 1
ATOM 2569 C C . ILE A 1 331 ? -52.561 -30.858 68.237 1.00 67.69 331 ILE A C 1
ATOM 2571 O O . ILE A 1 331 ? -53.187 -31.335 69.179 1.00 67.69 331 ILE A O 1
ATOM 2575 N N . ALA A 1 332 ? -51.492 -30.079 68.431 1.00 72.81 332 ALA A N 1
ATOM 2576 C CA . ALA A 1 332 ? -50.936 -29.744 69.744 1.00 72.81 332 ALA A CA 1
ATOM 2577 C C . ALA A 1 332 ? -51.688 -28.618 70.485 1.00 72.81 332 ALA A C 1
ATOM 2579 O O . ALA A 1 332 ? -51.294 -28.250 71.589 1.00 72.81 332 ALA A O 1
ATOM 2580 N N . GLY A 1 333 ? -52.758 -28.057 69.905 1.00 55.25 333 GLY A N 1
ATOM 2581 C CA . GLY A 1 333 ? -53.597 -27.051 70.567 1.00 55.25 333 GLY A CA 1
ATOM 2582 C C . GLY A 1 333 ? -52.926 -25.690 70.790 1.00 55.25 333 GLY A C 1
ATOM 2583 O O . GLY A 1 333 ? -53.429 -24.884 71.571 1.00 55.25 333 GLY A O 1
ATOM 2584 N N . LEU A 1 334 ? -51.812 -25.402 70.112 1.00 58.22 334 LEU A N 1
ATOM 2585 C CA . LEU A 1 334 ? -51.211 -24.073 70.128 1.00 58.22 334 LEU A CA 1
ATOM 2586 C C . LEU A 1 334 ? -52.005 -23.181 69.173 1.00 58.22 334 LEU A C 1
ATOM 2588 O O . LEU A 1 334 ? -51.853 -23.254 67.955 1.00 58.22 334 LEU A O 1
ATOM 2592 N N . SER A 1 335 ? -52.874 -22.337 69.729 1.00 46.28 335 SER A N 1
ATOM 2593 C CA . SER A 1 335 ? -53.449 -21.216 68.993 1.00 46.28 335 SER A CA 1
ATOM 2594 C C . SER A 1 335 ? -52.301 -20.355 68.473 1.00 46.28 335 SER A C 1
ATOM 2596 O O . SER A 1 335 ? -51.653 -19.644 69.244 1.00 46.28 335 SER A O 1
ATOM 2598 N N . THR A 1 336 ? -52.036 -20.400 67.171 1.00 50.19 336 THR A N 1
ATOM 2599 C CA . THR A 1 336 ? -51.293 -19.328 66.518 1.00 50.19 336 THR A CA 1
ATOM 2600 C C . THR A 1 336 ? -52.177 -18.094 66.606 1.00 50.19 336 THR A C 1
ATOM 2602 O O . THR A 1 336 ? -53.114 -17.933 65.822 1.00 50.19 336 THR A O 1
ATOM 2605 N N . GLY A 1 337 ? -51.929 -17.272 67.625 1.00 45.38 337 GLY A N 1
ATOM 2606 C CA . GLY A 1 337 ? -52.390 -15.898 67.626 1.00 45.38 337 GLY A CA 1
ATOM 2607 C C . GLY A 1 337 ? -51.915 -15.255 66.330 1.00 45.38 337 GLY A C 1
ATOM 2608 O O . GLY A 1 337 ? -50.743 -15.362 65.969 1.00 45.38 337 GLY A O 1
ATOM 2609 N N . SER A 1 338 ? -52.856 -14.661 65.613 1.00 37.06 338 SER A N 1
ATOM 2610 C CA . SER A 1 338 ? -52.604 -13.724 64.531 1.00 37.06 338 SER A CA 1
ATOM 2611 C C . SER A 1 338 ? -51.596 -12.670 64.996 1.00 37.06 338 SER A C 1
ATOM 2613 O O . SER A 1 338 ? -51.920 -11.851 65.855 1.00 37.06 338 SER A O 1
ATOM 2615 N N . ALA A 1 339 ? -50.387 -12.710 64.445 1.00 37.34 339 ALA A N 1
ATOM 2616 C CA . ALA A 1 339 ? -49.559 -11.526 64.312 1.00 37.34 339 ALA A CA 1
ATOM 2617 C C . ALA A 1 339 ? -49.817 -10.992 62.899 1.00 37.34 339 ALA A C 1
ATOM 2619 O O . ALA A 1 339 ? -49.514 -11.678 61.920 1.00 37.34 339 ALA A O 1
ATOM 2620 N N . GLU A 1 340 ? -50.493 -9.844 62.849 1.00 33.09 340 GLU A N 1
ATOM 2621 C CA . GLU A 1 340 ? -50.499 -8.916 61.711 1.00 33.09 340 GLU A CA 1
ATOM 2622 C C . GLU A 1 340 ? -49.079 -8.508 61.304 1.00 33.09 340 GLU A C 1
ATOM 2624 O O . GLU A 1 340 ? -48.208 -8.417 62.205 1.00 33.09 340 GLU A O 1
#

Sequence (340 aa):
MRCHVRGQQSDLDPFIEGLVAASEAHAQAWFDMDVAHDKPFGKTDNAAREWLTVCKRLLAAPVPRVQRGPMLLSLPPHRLWGHGMDYAIVAAIAAVVMGLALKTLGINQEYERAVLFRLGRLGTTKGPGWYWLIPFVDRVVKVDTRTITVQLETQETITRDGVAVKVNAVLWYRAVDPARVVTAVESWRSAIIQAAETGMRDAIGQSDLDQMLKDRVAINKRLLELLSTAAERWGIEIDAVEIKDVDIPEQMQRAIAREAEAIREKRARIIKAEGENEAAQKLAEAAAMIATAPGALELRRLQTLTEIGVEHNSTIIAMLPVELLHAAGRIAGLSTGSAE

Nearest PDB structures (foldseek):
  3bk6-assembly1_C  TM=9.282E-01  e=6.886E-15  Pyrococcus horikoshii
  3bk6-assembly1_A  TM=7.630E-01  e=6.026E-16  Pyrococcus horikoshii
  3bk6-assembly1_B  TM=9.476E-01  e=7.870E-14  Pyrococcus horikoshii
  8gn9-assembly1_A-2  TM=9.852E-01  e=4.747E-12  Pyrococcus horikoshii
  4fvj-assembly2_B  TM=9.296E-01  e=5.425E-11  Mus musculus

Foldseek 3Di:
DDDDDDDDDDDDPVVVVVVVVVVVVVVVVVVVVVVPDDDDDDDPVVVVVVVVVVVVVVVPDDDDDDDDDDDDDDDDPDDDPPVVVVVVVVVVVVVVVVVQVVVQKDAADQQKKKFKAFQNDTDDIDGGGIDGDRPPGIDIDIFGFDWDKDKADWDWAAACVRFTKTWIKIWTKGAQDPSLLVPVDVHSPVVLNVQLVVLLRVLRNDDDPVCVVPPQVVSFVSSQVSSQVVQVSSRMHTPTMGIDDMGGPPVVVVVVVVVVVVVVVVVVVVVVVVVVVVVVVVVVVVVVVCVVPVCSVVVVVVVVVVVCVVVDPDDDPDDDDVVVVVVVCVVVPPPPDDDD

Organism: NCBI:txid374432

pLDDT: mean 75.94, std 22.0, range [25.02, 98.38]

Radius of gyration: 47.46 Å; Cα contacts (8 Å, |Δi|>4): 290; chains: 1; bounding box: 137×51×125 Å

Solvent-accessible surface area (backbone atoms only — not comparable to full-atom values): 20092 Å² total; per-residue (Å²): 138,86,84,83,80,79,83,77,81,79,89,67,63,70,68,59,58,50,54,51,52,52,52,50,53,53,51,48,54,55,54,62,65,56,70,78,57,97,67,86,88,78,81,67,61,59,61,56,52,50,50,53,51,51,51,53,56,66,72,63,62,81,79,84,84,82,82,85,81,87,87,88,81,91,78,84,93,75,89,74,79,68,60,62,58,53,53,50,52,51,51,52,52,50,50,52,52,50,53,51,60,59,59,19,60,44,77,38,52,84,55,30,34,39,33,35,27,50,84,82,41,84,52,70,72,40,69,53,42,77,46,85,46,54,69,93,51,50,47,76,47,77,37,63,48,55,76,44,81,46,77,53,74,77,43,80,47,48,27,58,77,68,50,61,34,34,39,31,36,39,40,31,33,26,43,76,34,61,61,40,33,66,71,63,35,95,53,52,71,60,50,50,51,54,50,48,55,53,43,48,54,50,53,42,39,74,32,44,66,68,47,63,73,74,44,50,67,62,53,29,52,52,41,42,60,61,47,40,69,58,31,53,74,34,24,34,45,67,81,48,46,44,75,72,51,77,49,60,54,68,72,56,54,54,50,52,50,54,52,51,47,55,52,51,52,53,49,52,53,49,54,48,53,51,50,52,51,54,50,52,51,53,51,51,53,50,51,57,56,36,68,75,38,82,66,46,55,56,53,50,53,54,48,53,53,52,54,50,57,71,79,39,102,61,88,79,79,79,76,74,60,65,66,59,54,53,50,49,37,62,73,68,68,57,78,79,70,86,77,129

Mean predicted aligned error: 16.9 Å

InterPro domains:
  IPR001107 Band 7 domain [PF01145] (109-276)
  IPR001107 Band 7 domain [SM00244] (103-260)
  IPR001972 Stomatin/HflK family [PR00721] (110-132)
  IPR001972 Stomatin/HflK family [PR00721] (157-178)
  IPR001972 Stomatin/HflK family [PR00721] (192-209)
  IPR001972 Stomatin/HflK family [PR00721] (212-235)
  IPR001972 Stomatin/HflK family [PR00721] (236-254)
  IPR001972 Stomatin/HflK family [PR00721] (255-276)
  IPR001972 Stomatin/HflK family [PR00721] (280-303)
  IPR036013 Band 7/SPFH domain superfamily [G3DSA:3.30.479.30] (137-249)
  IPR036013 Band 7/SPFH domain superfamily [SSF117892] (134-267)
  IPR043202 Band-7 stomatin-like [PTHR10264] (105-328)